Protein 5EZB (pdb70)

InterPro domains:
  IPR001902 SLC26A/SulP transporter [PTHR11814] (44-731)
  IPR001902 SLC26A/SulP transporter [TIGR00815] (67-724)
  IPR002645 STAS domain [PF01740] (534-724)
  IPR002645 STAS domain [PS50801] (531-728)
  IPR011547 SLC26A/SulP transporter domain [PF00916] (81-481)
  IPR018045 Sulphate anion transporter, conserved site [PS01130] (110-131)
  IPR036513 STAS domain superfamily [G3DSA:3.30.750.24] (511-733)
  IPR036513 STAS domain superfamily [SSF52091] (534-724)

B-factor: mean 55.18, std 16.12, range [28.72, 151.58]

Solvent-accessible surface area: 14555 Å² total; per-residue (Å²): 142,37,53,13,3,0,37,2,70,149,39,89,12,11,2,24,39,147,111,43,175,86,10,153,62,41,125,18,4,45,2,1,28,7,60,86,19,3,60,136,62,28,4,145,52,8,43,70,12,0,127,164,98,4,30,17,110,77,80,71,145,18,84,2,0,0,0,8,4,64,37,6,103,94,4,27,73,62,0,5,142,20,0,56,42,9,0,69,106,26,64,153,109,58,6,54,1,6,1,0,33,18,47,49,90,1,59,70,52,0,56,186,65,120,4,27,55,152,80,1,41,120,149,32,29,49,168,29,20,68,52,0,1,92,46,19,106,100,146,47,58,12,3,0,34,3,62,145,39,91,12,9,2,21,33,153,117,41,166,82,12,153,65,43,125,17,4,46,2,1,24,6,52,82,19,3,63,141,64,34,0,144,56,9,39,73,6,0,123,152,84,5,30,18,107,82,82,76,146,25,81,2,0,0,0,9,3,66,36,8,105,96,4,28,72,66,0,5,152,28,0,50,49,7,0,74,107,25,60,153,108,58,7,54,1,6,1,0,33,16,46,50,90,0,58,73,49,0,56,183,69,115,4,27,43,160,72,1,44,118,148,32,28,47,168,29,18,69,50,0,2,92,48,18,99,101

Structure (mmCIF, N/CA/C/O backbone):
data_5EZB
#
_entry.id   5EZB
#
_cell.length_a   81.551
_cell.length_b   56.919
_cell.length_c   101.140
_cell.angle_alpha   90.000
_cell.angle_beta   96.190
_cell.angle_gamma   90.000
#
_symmetry.space_group_name_H-M   'I 1 2 1'
#
loop_
_entity.id
_entity.type
_entity.pdbx_description
1 polymer 'Chicken prestin STAS domain,Chicken prestin STAS domain'
2 non-polymer 'ZINC ION'
3 non-polymer GLYCEROL
4 non-polymer 'SODIUM ION'
5 non-polymer 'OXALATE ION'
6 water water
#
loop_
_atom_site.group_PDB
_atom_site.id
_atom_site.type_symbol
_atom_site.label_atom_id
_atom_site.label_alt_id
_atom_site.label_comp_id
_atom_site.label_asym_id
_atom_site.label_entity_id
_atom_site.label_seq_id
_atom_site.pdbx_PDB_ins_code
_atom_site.Cartn_x
_atom_site.Cartn_y
_atom_site.Cartn_z
_atom_site.occupancy
_atom_site.B_iso_or_equiv
_atom_site.auth_seq_id
_atom_site.auth_comp_id
_atom_site.auth_asym_id
_atom_site.auth_atom_id
_atom_site.pdbx_PDB_model_num
ATOM 1 N N . GLN A 1 3 ? 18.748 -12.737 98.013 1.00 64.50 513 GLN A N 1
ATOM 2 C CA . GLN A 1 3 ? 19.299 -12.341 96.730 1.00 72.52 513 GLN A CA 1
ATOM 3 C C . GLN A 1 3 ? 18.432 -12.895 95.599 1.00 67.92 513 GLN A C 1
ATOM 4 O O . GLN A 1 3 ? 18.028 -12.146 94.713 1.00 68.95 513 GLN A O 1
ATOM 17 N N . TYR A 1 4 ? 18.107 -14.184 95.632 1.00 65.29 514 TYR A N 1
ATOM 18 C CA . TYR A 1 4 ? 17.267 -14.758 94.565 1.00 62.53 514 TYR A CA 1
ATOM 19 C C . TYR A 1 4 ? 16.053 -15.466 95.130 1.00 57.93 514 TYR A C 1
ATOM 20 O O . TYR A 1 4 ? 16.132 -16.218 96.091 1.00 64.94 514 TYR A O 1
ATOM 38 N N . ARG A 1 5 ? 14.924 -15.210 94.497 1.00 48.13 515 ARG A N 1
ATOM 39 C CA . ARG A 1 5 ? 13.651 -15.729 94.953 1.00 50.77 515 ARG A CA 1
ATOM 40 C C . ARG A 1 5 ? 12.708 -16.209 93.870 1.00 49.78 515 ARG A C 1
ATOM 41 O O . ARG A 1 5 ? 12.665 -15.664 92.799 1.00 44.93 515 ARG A O 1
ATOM 62 N N . ILE A 1 6 ? 11.867 -17.194 94.203 1.00 42.12 516 ILE A N 1
ATOM 63 C CA . ILE A 1 6 ? 10.749 -17.617 93.349 1.00 39.94 516 ILE A CA 1
ATOM 64 C C . ILE A 1 6 ? 9.475 -17.043 93.901 1.00 42.07 516 ILE A C 1
ATOM 65 O O . ILE A 1 6 ? 9.234 -17.101 95.103 1.00 44.62 516 ILE A O 1
ATOM 81 N N . LEU A 1 7 ? 8.657 -16.485 93.017 1.00 40.42 517 LEU A N 1
ATOM 82 C CA . LEU A 1 7 ? 7.457 -15.764 93.433 1.00 42.97 517 LEU A CA 1
ATOM 83 C C . LEU A 1 7 ? 6.185 -16.565 93.178 1.00 41.28 517 LEU A C 1
ATOM 84 O O . LEU A 1 7 ? 6.106 -17.331 92.232 1.00 39.07 517 LEU A O 1
ATOM 100 N N . GLY A 1 8 ? 5.174 -16.306 94.002 1.00 47.06 518 GLY A N 1
ATOM 101 C CA . GLY A 1 8 ? 3.870 -16.935 93.901 1.00 47.19 518 GLY A CA 1
ATOM 102 C C . GLY A 1 8 ? 2.802 -15.881 94.118 1.00 47.41 518 GLY A C 1
ATOM 103 O O . GLY A 1 8 ? 3.092 -14.834 94.712 1.00 45.53 518 GLY A O 1
ATOM 107 N N . GLN A 1 9 ? 1.585 -16.148 93.633 1.00 47.43 519 GLN A N 1
ATOM 108 C CA . GLN A 1 9 ? 0.485 -15.177 93.661 1.00 49.98 519 GLN A CA 1
ATOM 109 C C . GLN A 1 9 ? -0.329 -15.224 94.949 1.00 53.04 519 GLN A C 1
ATOM 110 O O . GLN A 1 9 ? -0.765 -16.305 95.381 1.00 47.82 519 GLN A O 1
ATOM 124 N N . ILE A 1 10 ? -0.534 -14.057 95.564 1.00 51.58 520 ILE A N 1
ATOM 125 C CA . ILE A 1 10 ? -1.513 -13.947 96.638 1.00 50.31 520 ILE A CA 1
ATOM 126 C C . ILE A 1 10 ? -2.899 -14.089 96.004 1.00 52.06 520 ILE A C 1
ATOM 127 O O . ILE A 1 10 ? -3.238 -13.338 95.072 1.00 48.85 520 ILE A O 1
ATOM 143 N N . PRO A 1 11 ? -3.702 -15.048 96.501 1.00 54.93 521 PRO A N 1
ATOM 144 C CA . PRO A 1 11 ? -5.001 -15.311 95.860 1.00 58.14 521 PRO A CA 1
ATOM 145 C C . PRO A 1 11 ? -5.847 -14.063 95.748 1.00 60.75 521 PRO A C 1
ATOM 146 O O . PRO A 1 11 ? -5.887 -13.244 96.664 1.00 58.75 521 PRO A O 1
ATOM 157 N N . ASP A 1 12 ? -6.465 -13.904 94.587 1.00 69.90 522 ASP A N 1
ATOM 158 C CA . ASP A 1 12 ? -7.393 -12.808 94.333 1.00 74.00 522 ASP A CA 1
ATOM 159 C C . ASP A 1 12 ? -6.641 -11.479 94.319 1.00 65.76 522 ASP A C 1
ATOM 160 O O . ASP A 1 12 ? -7.233 -10.436 94.582 1.00 63.91 522 ASP A O 1
ATOM 169 N N . THR A 1 13 ? -5.360 -11.508 93.947 1.00 63.75 523 THR A N 1
ATOM 170 C CA . THR A 1 13 ? -4.619 -10.256 93.767 1.00 67.39 523 THR A CA 1
ATOM 171 C C . THR A 1 13 ? -3.655 -10.318 92.600 1.00 65.02 523 THR A C 1
ATOM 172 O O . THR A 1 13 ? -3.478 -11.346 91.931 1.00 67.18 523 THR A O 1
ATOM 183 N N . ASP A 1 14 ? -3.026 -9.171 92.410 1.00 57.96 524 ASP A N 1
ATOM 184 C CA . ASP A 1 14 ? -2.032 -8.929 91.407 1.00 62.15 524 ASP A CA 1
ATOM 185 C C . ASP A 1 14 ? -0.669 -8.800 92.142 1.00 60.32 524 ASP A C 1
ATOM 186 O O . ASP A 1 14 ? 0.256 -8.162 91.639 1.00 59.55 524 ASP A O 1
ATOM 195 N N . ILE A 1 15 ? -0.577 -9.364 93.355 1.00 48.57 525 ILE A N 1
ATOM 196 C CA . ILE A 1 15 ? 0.621 -9.235 94.182 1.00 47.92 525 ILE A CA 1
ATOM 197 C C . ILE A 1 15 ? 1.376 -10.566 94.272 1.00 46.91 525 ILE A C 1
ATOM 198 O O . ILE A 1 15 ? 0.810 -11.613 94.551 1.00 41.17 525 ILE A O 1
ATOM 214 N N . TYR A 1 16 ? 2.676 -10.491 94.023 1.00 46.04 526 TYR A N 1
ATOM 215 C CA . TYR A 1 16 ? 3.525 -11.681 94.035 1.00 45.11 526 TYR A CA 1
ATOM 216 C C . TYR A 1 16 ? 4.565 -11.514 95.121 1.00 44.74 526 TYR A C 1
ATOM 217 O O . TYR A 1 16 ? 5.143 -10.434 95.260 1.00 44.64 526 TYR A O 1
ATOM 235 N N . CYS A 1 17 ? 4.708 -12.571 95.930 1.00 38.79 527 CYS A N 1
ATOM 236 C CA . CYS A 1 17 ? 5.585 -12.629 97.086 1.00 40.61 527 CYS A CA 1
ATOM 237 C C . CYS A 1 17 ? 6.411 -13.906 97.090 1.00 45.34 527 CYS A C 1
ATOM 238 O O . CYS A 1 17 ? 6.067 -14.896 96.421 1.00 40.20 527 CYS A O 1
ATOM 245 N N . ASP A 1 18 ? 7.472 -13.895 97.896 1.00 49.50 528 ASP A N 1
ATOM 246 C CA . ASP A 1 18 ? 8.374 -15.040 98.019 1.00 52.98 528 ASP A CA 1
ATOM 247 C C . ASP A 1 18 ? 7.635 -16.287 98.493 1.00 49.02 528 ASP A C 1
ATOM 248 O O . ASP A 1 18 ? 6.993 -16.257 99.534 1.00 46.91 528 ASP A O 1
ATOM 257 N N . VAL A 1 19 ? 7.779 -17.397 97.763 1.00 47.03 529 VAL A N 1
ATOM 258 C CA . VAL A 1 19 ? 7.043 -18.610 98.100 1.00 53.44 529 VAL A CA 1
ATOM 259 C C . VAL A 1 19 ? 7.538 -19.241 99.402 1.00 59.03 529 VAL A C 1
ATOM 260 O O . VAL A 1 19 ? 6.796 -19.966 100.073 1.00 56.99 529 VAL A O 1
ATOM 273 N N . GLU A 1 20 ? 8.798 -18.974 99.738 1.00 55.56 530 GLU A N 1
ATOM 274 C CA . GLU A 1 20 ? 9.412 -19.570 100.911 1.00 54.97 530 GLU A CA 1
ATOM 275 C C . GLU A 1 20 ? 9.283 -18.709 102.149 1.00 59.97 530 GLU A C 1
ATOM 276 O O . GLU A 1 20 ? 9.975 -18.929 103.142 1.00 58.18 530 GLU A O 1
ATOM 288 N N . GLU A 1 21 ? 8.506 -17.638 102.034 1.00 61.09 531 GLU A N 1
ATOM 289 C CA . GLU A 1 21 ? 8.273 -16.741 103.157 1.00 48.43 531 GLU A CA 1
ATOM 290 C C . GLU A 1 21 ? 6.780 -16.493 103.372 1.00 49.11 531 GLU A C 1
ATOM 291 O O . GLU A 1 21 ? 6.389 -15.868 104.345 1.00 57.43 531 GLU A O 1
ATOM 303 N N . TYR A 1 22 ? 5.957 -16.951 102.444 1.00 45.55 532 TYR A N 1
ATOM 304 C CA . TYR A 1 22 ? 4.512 -16.752 102.532 1.00 53.15 532 TYR A CA 1
ATOM 305 C C . TYR A 1 22 ? 3.813 -18.009 102.016 1.00 55.93 532 TYR A C 1
ATOM 306 O O . TYR A 1 22 ? 3.770 -18.247 100.812 1.00 51.86 532 TYR A O 1
ATOM 324 N N . GLU A 1 23 ? 3.231 -18.788 102.927 1.00 61.44 533 GLU A N 1
ATOM 325 C CA . GLU A 1 23 ? 2.623 -20.070 102.554 1.00 59.93 533 GLU A CA 1
ATOM 326 C C . GLU A 1 23 ? 1.381 -19.894 101.712 1.00 57.05 533 GLU A C 1
ATOM 327 O O . GLU A 1 23 ? 1.024 -20.768 100.932 1.00 55.11 533 GLU A O 1
ATOM 339 N N . GLU A 1 24 ? 0.764 -18.730 101.854 1.00 54.73 534 GLU A N 1
ATOM 340 C CA . GLU A 1 24 ? -0.532 -18.444 101.266 1.00 56.65 534 GLU A CA 1
ATOM 341 C C . GLU A 1 24 ? -0.464 -18.271 99.752 1.00 50.26 534 GLU A C 1
ATOM 342 O O . GLU A 1 24 ? -1.487 -18.359 99.073 1.00 55.33 534 GLU A O 1
ATOM 354 N N . VAL A 1 25 ? 0.719 -17.951 99.230 1.00 58.91 535 VAL A N 1
ATOM 355 C CA . VAL A 1 25 ? 0.857 -17.708 97.793 1.00 57.92 535 VAL A CA 1
ATOM 356 C C . VAL A 1 25 ? 0.948 -19.041 97.057 1.00 57.12 535 VAL A C 1
ATOM 357 O O . VAL A 1 25 ? 1.433 -20.044 97.589 1.00 53.39 535 VAL A O 1
ATOM 370 N N . LYS A 1 26 ? 0.445 -19.050 95.834 1.00 52.12 536 LYS A N 1
ATOM 371 C CA . LYS A 1 26 ? 0.521 -20.248 95.034 1.00 62.28 536 LYS A CA 1
ATOM 372 C C . LYS A 1 26 ? 1.082 -19.932 93.660 1.00 58.85 536 LYS A C 1
ATOM 373 O O . LYS A 1 26 ? 0.839 -18.878 93.061 1.00 55.04 536 LYS A O 1
ATOM 392 N N . GLU A 1 27 ? 1.953 -20.824 93.229 1.00 50.89 537 GLU A N 1
ATOM 393 C CA . GLU A 1 27 ? 2.543 -20.717 91.923 1.00 51.35 537 GLU A CA 1
ATOM 394 C C . GLU A 1 27 ? 1.565 -21.263 90.898 1.00 54.42 537 GLU A C 1
ATOM 395 O O . GLU A 1 27 ? 0.542 -21.859 91.244 1.00 56.89 537 GLU A O 1
ATOM 407 N N . TYR A 1 28 ? 1.918 -21.100 89.638 1.00 52.85 538 TYR A N 1
ATOM 408 C CA . TYR A 1 28 ? 1.118 -21.599 88.567 1.00 48.47 538 TYR A CA 1
ATOM 409 C C . TYR A 1 28 ? 1.813 -22.859 88.066 1.00 51.51 538 TYR A C 1
ATOM 410 O O . TYR A 1 28 ? 3.048 -22.870 87.941 1.00 46.41 538 TYR A O 1
ATOM 428 N N . PRO A 1 29 ? 1.033 -23.935 87.805 1.00 50.42 539 PRO A N 1
ATOM 429 C CA . PRO A 1 29 ? 1.684 -25.163 87.289 1.00 47.55 539 PRO A CA 1
ATOM 430 C C . PRO A 1 29 ? 2.414 -24.948 85.959 1.00 44.63 539 PRO A C 1
ATOM 431 O O . PRO A 1 29 ? 1.845 -24.371 85.008 1.00 43.60 539 PRO A O 1
ATOM 442 N N . GLY A 1 30 ? 3.667 -25.377 85.894 1.00 39.13 540 GLY A N 1
ATOM 443 C CA . GLY A 1 30 ? 4.428 -25.291 84.634 1.00 42.88 540 GLY A CA 1
ATOM 444 C C . GLY A 1 30 ? 5.080 -23.940 84.367 1.00 43.89 540 GLY A C 1
ATOM 445 O O . GLY A 1 30 ? 5.655 -23.681 83.293 1.00 38.13 540 GLY A O 1
ATOM 449 N N . ILE A 1 31 ? 4.984 -23.072 85.375 1.00 41.26 541 ILE A N 1
ATOM 450 C CA . ILE A 1 31 ? 5.491 -21.702 85.296 1.00 44.73 541 ILE A CA 1
ATOM 451 C C . ILE A 1 31 ? 6.280 -21.393 86.518 1.00 36.66 541 ILE A C 1
ATOM 452 O O . ILE A 1 31 ? 5.821 -21.611 87.634 1.00 39.74 541 ILE A O 1
ATOM 468 N N . LYS A 1 32 ? 7.503 -20.927 86.310 1.00 39.01 542 LYS A N 1
ATOM 469 C CA . LYS A 1 32 ? 8.347 -20.485 87.423 1.00 41.72 542 LYS A CA 1
ATOM 470 C C . LYS A 1 32 ? 8.613 -18.978 87.285 1.00 42.65 542 LYS A C 1
ATOM 471 O O . LYS A 1 32 ? 8.987 -18.501 86.199 1.00 37.35 542 LYS A O 1
ATOM 490 N N . ILE A 1 33 ? 8.406 -18.245 88.378 1.00 34.59 543 ILE A N 1
ATOM 491 C CA . ILE A 1 33 ? 8.617 -16.817 88.362 1.00 35.22 543 ILE A CA 1
ATOM 492 C C . ILE A 1 33 ? 9.824 -16.480 89.224 1.00 34.31 543 ILE A C 1
ATOM 493 O O . ILE A 1 33 ? 9.769 -16.623 90.439 1.00 36.34 543 ILE A O 1
ATOM 509 N N . PHE A 1 34 ? 10.892 -16.003 88.581 1.00 32.85 544 PHE A N 1
ATOM 51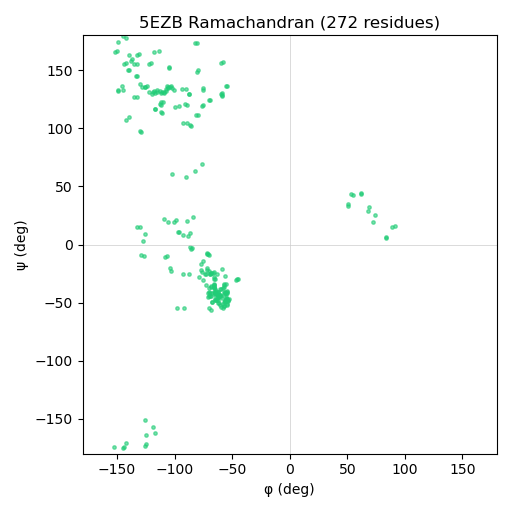0 C CA . PHE A 1 34 ? 12.200 -15.802 89.213 1.00 37.09 544 PHE A CA 1
ATOM 511 C C . PHE A 1 34 ? 12.518 -14.328 89.389 1.00 39.93 544 PHE A C 1
ATOM 512 O O . PHE A 1 34 ? 12.367 -13.529 88.453 1.00 34.02 544 PHE A O 1
ATOM 529 N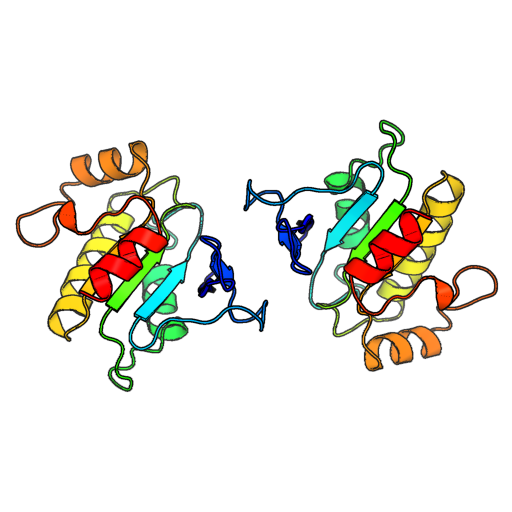 N . GLN A 1 35 ? 12.948 -13.947 90.585 1.00 40.44 545 GLN A N 1
ATOM 530 C CA . GLN A 1 35 ? 13.244 -12.520 90.808 1.00 46.27 545 GLN A CA 1
ATOM 531 C C . GLN A 1 35 ? 14.653 -12.309 91.333 1.00 44.00 545 GLN A C 1
ATOM 532 O O . GLN A 1 35 ? 15.073 -13.007 92.250 1.00 44.72 545 GLN A O 1
ATOM 546 N N . ALA A 1 36 ? 15.349 -11.319 90.768 1.00 48.55 546 ALA A N 1
ATOM 547 C CA . ALA A 1 36 ? 16.662 -10.903 91.277 1.00 55.71 546 ALA A CA 1
ATOM 548 C C . ALA A 1 36 ? 16.623 -9.436 91.734 1.00 53.84 546 ALA A C 1
ATOM 549 O O . ALA A 1 36 ? 15.606 -8.966 92.163 1.00 57.19 546 ALA A O 1
ATOM 556 N N . ASN A 1 37 ? 17.763 -8.778 91.776 1.00 65.91 547 ASN A N 1
ATOM 557 C CA . ASN A 1 37 ? 17.900 -7.422 92.301 1.00 67.75 547 ASN A CA 1
ATOM 558 C C . ASN A 1 37 ? 18.346 -6.318 91.348 1.00 59.56 547 ASN A C 1
ATOM 559 O O . ASN A 1 37 ? 18.322 -6.472 90.161 1.00 61.55 547 ASN A O 1
ATOM 570 N N . THR A 1 38 ? 18.813 -5.213 91.937 1.00 64.83 548 THR A N 1
ATOM 571 C CA . THR A 1 38 ? 18.942 -3.923 91.236 1.00 68.68 548 THR A CA 1
ATOM 572 C C . THR A 1 38 ? 19.583 -4.027 89.864 1.00 58.43 548 THR A C 1
ATOM 573 O O . THR A 1 38 ? 19.308 -3.202 88.996 1.00 53.65 548 THR A O 1
ATOM 584 N N . SER A 1 39 ? 20.471 -4.997 89.680 1.00 55.46 549 SER A N 1
ATOM 585 C CA . SER A 1 39 ? 21.234 -5.019 88.445 1.00 53.97 549 SER A CA 1
ATOM 586 C C . SER A 1 39 ? 21.510 -6.398 87.925 1.00 43.47 549 SER A C 1
ATOM 587 O O . SER A 1 39 ? 21.620 -7.364 88.651 1.00 48.14 549 SER A O 1
ATOM 595 N N . LEU A 1 40 ? 21.723 -6.421 86.630 1.00 38.53 550 LEU A N 1
ATOM 596 C CA . LEU A 1 40 ? 22.261 -7.555 85.955 1.00 40.54 550 LEU A CA 1
ATOM 597 C C . LEU A 1 40 ? 23.394 -7.029 85.118 1.00 40.78 550 LEU A C 1
ATOM 598 O O . LEU A 1 40 ? 23.196 -6.461 84.029 1.00 38.98 550 LEU A O 1
ATOM 614 N N . TYR A 1 41 ? 24.591 -7.170 85.677 1.00 40.18 551 TYR A N 1
ATOM 615 C CA . TYR A 1 41 ? 25.788 -6.654 85.030 1.00 44.09 551 TYR A CA 1
ATOM 616 C C . TYR A 1 41 ? 26.915 -7.640 85.332 1.00 44.72 551 TYR A C 1
ATOM 617 O O . TYR A 1 41 ? 26.645 -8.700 85.902 1.00 41.83 551 TYR A O 1
ATOM 635 N N . PHE A 1 42 ? 28.143 -7.297 84.907 1.00 44.28 552 PHE A N 1
ATOM 636 C CA . PHE A 1 42 ? 29.270 -8.241 84.822 1.00 50.47 552 PHE A CA 1
ATOM 637 C C . PHE A 1 42 ? 29.610 -8.942 86.119 1.00 45.22 552 PHE A C 1
ATOM 638 O O . PHE A 1 42 ? 30.144 -10.025 86.106 1.00 41.98 552 PHE A O 1
ATOM 655 N N . ALA A 1 43 ? 29.312 -8.300 87.226 1.00 44.57 553 ALA A N 1
ATOM 656 C CA . ALA A 1 43 ? 29.717 -8.797 88.538 1.00 48.57 553 ALA A CA 1
ATOM 657 C C . ALA A 1 43 ? 28.795 -9.925 89.009 1.00 49.11 553 ALA A C 1
ATOM 658 O O . ALA A 1 43 ? 29.247 -10.834 89.707 1.00 47.37 553 ALA A O 1
ATOM 665 N N . ASN A 1 44 ? 27.549 -9.917 88.562 1.00 44.58 554 ASN A N 1
ATOM 666 C CA . ASN A 1 44 ? 26.566 -10.840 89.094 1.00 43.05 554 ASN A CA 1
ATOM 667 C C . ASN A 1 44 ? 25.783 -11.601 88.046 1.00 42.57 554 ASN A C 1
ATOM 668 O O . ASN A 1 44 ? 24.744 -12.199 88.354 1.00 45.69 554 ASN A O 1
ATOM 679 N N . SER A 1 45 ? 26.267 -11.590 86.812 1.00 43.10 555 SER A N 1
ATOM 680 C CA . SER A 1 45 ? 25.545 -12.277 85.746 1.00 43.89 555 SER A CA 1
ATOM 681 C C . SER A 1 45 ? 25.765 -13.788 85.905 1.00 44.07 555 SER A C 1
ATOM 682 O O . SER A 1 45 ? 24.886 -14.597 85.546 1.00 40.06 555 SER A O 1
ATOM 690 N N . GLU A 1 46 ? 26.922 -14.180 86.441 1.00 41.73 556 GLU A N 1
ATOM 691 C CA . GLU A 1 46 ? 27.159 -15.606 86.723 1.00 48.82 556 GLU A CA 1
ATOM 692 C C . GLU A 1 46 ? 26.305 -16.162 87.856 1.00 44.50 556 GLU A C 1
ATOM 693 O O . GLU A 1 46 ? 25.813 -17.269 87.770 1.00 43.33 556 GLU A O 1
ATOM 705 N N . SER A 1 47 ? 26.155 -15.391 88.922 1.00 43.54 557 SER A N 1
ATOM 706 C CA . SER A 1 47 ? 25.274 -15.762 90.007 1.00 42.57 557 SER A CA 1
ATOM 707 C C . SER A 1 47 ? 23.838 -15.880 89.507 1.00 45.06 557 SER A C 1
ATOM 708 O O . SER A 1 47 ? 23.144 -16.845 89.789 1.00 45.01 557 SER A O 1
ATOM 716 N N . TYR A 1 48 ? 23.428 -14.918 88.701 1.00 40.54 558 TYR A N 1
ATOM 717 C CA . TYR A 1 48 ? 22.076 -14.896 88.175 1.00 41.89 558 TYR A CA 1
ATOM 718 C C . TYR A 1 48 ? 21.749 -16.191 87.409 1.00 42.45 558 TYR A C 1
ATOM 719 O O . TYR A 1 48 ? 20.741 -16.861 87.679 1.00 39.59 558 TYR A O 1
ATOM 737 N N . THR A 1 49 ? 22.589 -16.560 86.448 1.00 41.25 559 THR A N 1
ATOM 738 C CA . THR A 1 49 ? 22.260 -17.735 85.653 1.00 46.30 559 THR A CA 1
ATOM 739 C C . THR A 1 49 ? 22.252 -18.988 86.532 1.00 44.39 559 THR A C 1
ATOM 740 O O . THR A 1 49 ? 21.389 -19.849 86.408 1.00 40.24 559 THR A O 1
ATOM 751 N N . SER A 1 50 ? 23.241 -19.084 87.409 1.00 44.92 560 SER A N 1
ATOM 752 C CA . SER A 1 50 ? 23.331 -20.213 88.322 1.00 49.07 560 SER A CA 1
ATOM 753 C C . SER A 1 50 ? 22.084 -20.334 89.194 1.00 49.84 560 SER A C 1
ATOM 754 O O . SER A 1 50 ? 21.433 -21.398 89.255 1.00 48.25 560 SER A O 1
ATOM 762 N N . ALA A 1 51 ? 21.722 -19.214 89.827 1.00 45.10 561 ALA A N 1
ATOM 763 C CA . ALA A 1 51 ? 20.583 -19.179 90.727 1.00 40.40 561 ALA A CA 1
ATOM 764 C C . ALA A 1 51 ? 19.298 -19.424 89.958 1.00 41.87 561 ALA A C 1
ATOM 765 O O . ALA A 1 51 ? 18.398 -20.083 90.452 1.00 38.89 561 ALA A O 1
ATOM 772 N N . LEU A 1 52 ? 19.240 -18.945 88.722 1.00 40.12 562 LEU A N 1
ATOM 773 C CA . LEU A 1 52 ? 18.069 -19.180 87.882 1.00 46.70 562 LEU A CA 1
ATOM 774 C C . LEU A 1 52 ? 17.842 -20.677 87.603 1.00 48.44 562 LEU A C 1
ATOM 775 O O . LEU A 1 52 ? 16.703 -21.128 87.575 1.00 43.49 562 LEU A O 1
ATOM 791 N N . LYS A 1 53 ? 18.924 -21.418 87.348 1.00 47.16 563 LYS A N 1
ATOM 792 C CA . LYS A 1 53 ? 18.838 -22.840 87.051 1.00 49.79 563 LYS A CA 1
ATOM 793 C C . LYS A 1 53 ? 18.459 -23.623 88.295 1.00 49.88 563 LYS A C 1
ATOM 794 O O . LYS A 1 53 ? 17.562 -24.472 88.275 1.00 50.31 563 LYS A O 1
ATOM 813 N N . LYS A 1 54 ? 19.118 -23.276 89.395 1.00 48.04 564 LYS A N 1
ATOM 814 C CA . LYS A 1 54 ? 18.911 -23.981 90.649 1.00 50.10 564 LYS A CA 1
ATOM 815 C C . LYS A 1 54 ? 17.532 -23.702 91.257 1.00 52.70 564 LYS A C 1
ATOM 816 O O . LYS A 1 54 ? 16.812 -24.634 91.536 1.00 47.89 564 LYS A O 1
ATOM 835 N N . LYS A 1 55 ? 17.178 -22.428 91.464 1.00 48.40 565 LYS A N 1
ATOM 836 C CA . LYS A 1 55 ? 15.985 -22.052 92.245 1.00 47.72 565 LYS A CA 1
ATOM 837 C C . LYS A 1 55 ? 14.694 -22.495 91.557 1.00 51.31 565 LYS A C 1
ATOM 838 O O . LYS A 1 55 ? 13.656 -22.647 92.205 1.00 55.69 565 LYS A O 1
ATOM 857 N N . THR A 1 56 ? 14.757 -22.670 90.241 1.00 47.94 566 THR A N 1
ATOM 858 C CA . THR A 1 56 ? 13.586 -22.979 89.435 1.00 51.12 566 THR A CA 1
ATOM 859 C C . THR A 1 56 ? 13.405 -24.456 89.278 1.00 54.19 566 THR A C 1
ATOM 860 O O . THR A 1 56 ? 12.316 -24.926 88.959 1.00 53.13 566 THR A O 1
ATOM 871 N N . GLY A 1 57 ? 14.508 -25.170 89.393 1.00 63.02 567 GLY A N 1
ATOM 872 C CA . GLY A 1 57 ? 14.483 -26.612 89.348 1.00 66.20 567 GLY A CA 1
ATOM 873 C C . GLY A 1 57 ? 14.216 -27.141 87.959 1.00 73.81 567 GLY A C 1
ATOM 874 O O . GLY A 1 57 ? 13.878 -28.318 87.803 1.00 79.56 567 GLY A O 1
ATOM 878 N N . VAL A 1 58 ? 14.430 -26.320 86.932 1.00 72.74 568 VAL A N 1
ATOM 879 C CA . VAL A 1 58 ? 14.283 -26.858 85.606 1.00 83.85 568 VAL A CA 1
ATOM 880 C C . VAL A 1 58 ? 15.512 -27.709 85.277 1.00 91.32 568 VAL A C 1
ATOM 881 O O . VAL A 1 58 ? 16.350 -27.385 84.462 1.00 95.78 568 VAL A O 1
ATOM 894 N N . ASP A 1 59 ? 15.598 -28.828 85.978 1.00 91.94 569 ASP A N 1
ATOM 895 C CA . ASP A 1 59 ? 16.716 -29.739 85.850 1.00 100.14 569 ASP A CA 1
ATOM 896 C C . ASP A 1 59 ? 16.446 -30.663 84.666 1.00 99.40 569 ASP A C 1
ATOM 897 O O . ASP A 1 59 ? 17.011 -31.767 84.598 1.00 104.60 569 ASP A O 1
ATOM 906 N N . GLY A 1 60 ? 15.604 -30.190 83.735 1.00 92.18 570 GLY A N 1
ATOM 907 C CA . GLY A 1 60 ? 14.961 -31.027 82.727 1.00 85.94 570 GLY A CA 1
ATOM 908 C C . GLY A 1 60 ? 14.288 -32.224 83.382 1.00 86.89 570 GLY A C 1
ATOM 909 O O . GLY A 1 60 ? 14.162 -33.311 82.801 1.00 86.75 570 GLY A O 1
ATOM 913 N N . SER A 1 61 ? 13.792 -31.984 84.589 1.00 94.91 571 SER A N 1
ATOM 914 C CA . SER A 1 61 ? 13.273 -33.036 85.441 1.00 92.21 571 SER A CA 1
ATOM 915 C C . SER A 1 61 ? 11.880 -32.685 85.909 1.00 99.32 571 SER A C 1
ATOM 916 O O . SER A 1 61 ? 11.287 -33.438 86.699 1.00 105.37 571 SER A O 1
ATOM 924 N N . THR A 1 62 ? 11.349 -31.553 85.428 1.00 99.66 652 THR A N 1
ATOM 925 C CA . THR A 1 62 ? 10.000 -31.172 85.782 1.00 90.93 652 THR A CA 1
ATOM 926 C C . THR A 1 62 ? 9.330 -30.621 84.561 1.00 75.40 652 THR A C 1
ATOM 927 O O . THR A 1 62 ? 9.990 -30.276 83.618 1.00 75.29 652 THR A O 1
ATOM 938 N N . ASN A 1 63 ? 8.001 -30.539 84.589 1.00 70.38 653 ASN A N 1
ATOM 939 C CA . ASN A 1 63 ? 7.268 -30.006 83.453 1.00 64.83 653 ASN A CA 1
ATOM 940 C C . ASN A 1 63 ? 7.076 -28.481 83.559 1.00 49.59 653 ASN A C 1
ATOM 941 O O . ASN A 1 63 ? 5.966 -27.954 83.482 1.00 38.14 653 ASN A O 1
ATOM 952 N N . VAL A 1 64 ? 8.199 -27.786 83.656 1.00 47.87 654 VAL A N 1
ATOM 953 C CA . VAL A 1 64 ? 8.198 -26.343 83.589 1.00 43.49 654 VAL A CA 1
ATOM 954 C C . VAL A 1 64 ? 8.355 -26.011 82.130 1.00 39.24 654 VAL A C 1
ATOM 955 O O . VAL A 1 64 ? 9.339 -26.374 81.516 1.00 36.81 654 VAL A O 1
ATOM 968 N N . HIS A 1 65 ? 7.372 -25.312 81.575 1.00 37.52 655 HIS A N 1
ATOM 969 C CA . HIS A 1 65 ? 7.421 -24.910 80.172 1.00 42.13 655 HIS A CA 1
ATOM 970 C C . HIS A 1 65 ? 7.698 -23.384 80.010 1.00 42.79 655 HIS A C 1
ATOM 971 O O . HIS A 1 65 ? 7.982 -22.897 78.908 1.00 41.67 655 HIS A O 1
ATOM 985 N N . SER A 1 66 ? 7.639 -22.643 81.111 1.00 36.03 656 SER A N 1
ATOM 986 C CA . SER A 1 66 ? 7.770 -21.191 81.047 1.00 38.92 656 SER A CA 1
ATOM 987 C C . SER A 1 66 ? 8.495 -20.583 82.221 1.00 34.96 656 SER A C 1
ATOM 988 O O . SER A 1 66 ? 8.202 -20.908 83.369 1.00 40.18 656 SER A O 1
ATOM 996 N N . LEU A 1 67 ? 9.434 -19.688 81.939 1.00 38.95 657 LEU A N 1
ATOM 997 C CA . LEU A 1 67 ? 10.055 -18.865 82.984 1.00 37.11 657 LEU A CA 1
ATOM 998 C C . LEU A 1 67 ? 9.664 -17.399 82.826 1.00 35.50 657 LEU A C 1
ATOM 999 O O . LEU A 1 67 ? 9.815 -16.834 81.741 1.00 32.18 657 LEU A O 1
ATOM 1015 N N . ILE A 1 68 ? 9.219 -16.772 83.908 1.00 36.36 658 ILE A N 1
ATOM 1016 C CA . ILE A 1 68 ? 8.971 -15.335 83.911 1.00 36.45 658 ILE A CA 1
ATOM 1017 C C . ILE A 1 68 ? 10.011 -14.672 84.777 1.00 35.73 658 ILE A C 1
ATOM 1018 O O . ILE A 1 68 ? 10.178 -15.021 85.952 1.00 36.42 658 ILE A O 1
ATOM 1034 N N . LEU A 1 69 ? 10.736 -13.742 84.166 1.00 36.80 659 LEU A N 1
ATOM 1035 C CA . LEU A 1 69 ? 11.775 -12.969 84.858 1.00 38.69 659 LEU A CA 1
ATOM 1036 C C . LEU A 1 69 ? 11.200 -11.640 85.325 1.00 32.87 659 LEU A C 1
ATOM 1037 O O . LEU A 1 69 ? 10.710 -10.872 84.510 1.00 33.49 659 LEU A O 1
ATOM 1053 N N . ASP A 1 70 ? 11.215 -11.402 86.644 1.00 37.99 660 ASP A N 1
ATOM 1054 C CA . ASP A 1 70 ? 10.729 -10.155 87.200 1.00 36.46 660 ASP A CA 1
ATOM 1055 C C . ASP A 1 70 ? 11.811 -9.088 87.215 1.00 37.22 660 ASP A C 1
ATOM 1056 O O . ASP A 1 70 ? 12.677 -9.109 88.100 1.00 38.25 660 ASP A O 1
ATOM 1065 N N . PHE A 1 71 ? 11.723 -8.156 86.250 1.00 30.96 661 PHE A N 1
ATOM 1066 C CA . PHE A 1 71 ? 12.690 -7.067 86.070 1.00 39.11 661 PHE A CA 1
ATOM 1067 C C . PHE A 1 71 ? 12.212 -5.764 86.728 1.00 37.72 661 PHE A C 1
ATOM 1068 O O . PHE A 1 71 ? 12.799 -4.729 86.529 1.00 39.25 661 PHE A O 1
ATOM 1085 N N . ALA A 1 72 ? 11.157 -5.828 87.522 1.00 40.22 662 ALA A N 1
ATOM 1086 C CA . ALA A 1 72 ? 10.679 -4.650 88.231 1.00 43.15 662 ALA A CA 1
ATOM 1087 C C . ALA A 1 72 ? 11.788 -4.011 89.070 1.00 41.47 662 ALA A C 1
ATOM 1088 O O . ALA A 1 72 ? 11.923 -2.788 89.077 1.00 50.11 662 ALA A O 1
ATOM 1095 N N . PRO A 1 73 ? 12.625 -4.835 89.738 1.00 46.35 663 PRO A N 1
ATOM 1096 C CA . PRO A 1 73 ? 13.732 -4.315 90.542 1.00 36.88 663 PRO A CA 1
ATOM 1097 C C . PRO A 1 73 ? 14.946 -3.841 89.735 1.00 46.54 663 PRO A C 1
ATOM 1098 O O . PRO A 1 73 ? 15.783 -3.114 90.256 1.00 52.59 663 PRO A O 1
ATOM 1109 N N . VAL A 1 74 ? 15.045 -4.244 88.481 1.00 41.12 664 VAL A N 1
ATOM 1110 C CA . VAL A 1 74 ? 16.235 -3.979 87.708 1.00 41.81 664 VAL A CA 1
ATOM 1111 C C . VAL A 1 74 ? 16.283 -2.492 87.276 1.00 47.42 664 VAL A C 1
ATOM 1112 O O . VAL A 1 74 ? 15.378 -2.014 86.568 1.00 39.05 664 VAL A O 1
ATOM 1125 N N . ASN A 1 75 ? 17.350 -1.796 87.704 1.00 43.34 665 ASN A N 1
ATOM 1126 C CA . ASN A 1 75 ? 17.618 -0.389 87.370 1.00 51.50 665 ASN A CA 1
ATOM 1127 C C . ASN A 1 75 ? 18.703 -0.268 86.330 1.00 54.19 665 ASN A C 1
ATOM 1128 O O . ASN A 1 75 ? 18.844 0.771 85.704 1.00 49.69 665 ASN A O 1
ATOM 1139 N N . PHE A 1 76 ? 19.511 -1.317 86.196 1.00 50.25 666 PHE A N 1
ATOM 1140 C CA . PHE A 1 76 ? 20.747 -1.228 85.411 1.00 51.75 666 PHE A CA 1
ATOM 1141 C C . PHE A 1 76 ? 21.146 -2.554 84.742 1.00 48.42 666 PHE A C 1
ATOM 1142 O O . PHE A 1 76 ? 21.142 -3.594 85.365 1.00 42.09 666 PHE A O 1
ATOM 1159 N N . VAL A 1 77 ? 21.495 -2.478 83.466 1.00 47.32 667 VAL A N 1
ATOM 1160 C CA . VAL A 1 77 ? 22.027 -3.592 82.720 1.00 40.34 667 VAL A CA 1
ATOM 1161 C C . VAL A 1 77 ? 23.251 -3.102 81.936 1.00 45.44 667 VAL A C 1
ATOM 1162 O O . VAL A 1 77 ? 23.279 -1.952 81.505 1.00 47.57 667 VAL A O 1
ATOM 1175 N N . ASP A 1 78 ? 24.275 -3.947 81.777 1.00 42.07 668 ASP A N 1
ATOM 1176 C CA . ASP A 1 78 ? 25.447 -3.603 80.972 1.00 38.61 668 ASP A CA 1
ATOM 1177 C C . ASP A 1 78 ? 25.674 -4.688 79.928 1.00 42.63 668 ASP A C 1
ATOM 1178 O O . ASP A 1 78 ? 24.866 -5.597 79.787 1.00 42.37 668 ASP A O 1
ATOM 1187 N N . SER A 1 79 ? 26.784 -4.606 79.204 1.00 40.27 669 SER A N 1
ATOM 1188 C CA . SER A 1 79 ? 27.014 -5.429 78.020 1.00 41.29 669 SER A CA 1
ATOM 1189 C C . SER A 1 79 ? 27.015 -6.923 78.370 1.00 47.02 669 SER A C 1
ATOM 1190 O O . SER A 1 79 ? 26.413 -7.766 77.678 1.00 41.80 669 SER A O 1
ATOM 1198 N N . VAL A 1 80 ? 27.687 -7.241 79.468 1.00 44.38 670 VAL A N 1
ATOM 1199 C CA . VAL A 1 80 ? 27.788 -8.623 79.908 1.00 46.45 670 VAL A CA 1
ATOM 1200 C C . VAL A 1 80 ? 26.446 -9.122 80.383 1.00 41.34 670 VAL A C 1
ATOM 1201 O O . VAL A 1 80 ? 26.028 -10.221 80.016 1.00 40.56 670 VAL A O 1
ATOM 1214 N N . GLY A 1 81 ? 25.760 -8.290 81.170 1.00 39.29 671 GLY A N 1
ATOM 1215 C CA . GLY A 1 81 ? 24.424 -8.621 81.647 1.00 41.48 671 GLY A CA 1
ATOM 1216 C C . GLY A 1 81 ? 23.478 -8.948 80.501 1.00 40.04 671 GLY A C 1
ATOM 1217 O O . GLY A 1 81 ? 22.756 -9.945 80.549 1.00 37.24 671 GLY A O 1
ATOM 1221 N N . ALA A 1 82 ? 23.491 -8.103 79.479 1.00 39.51 672 ALA A N 1
ATOM 1222 C CA . ALA A 1 82 ? 22.677 -8.277 78.278 1.00 42.66 672 ALA A CA 1
ATOM 1223 C C . ALA A 1 82 ? 23.046 -9.569 77.527 1.00 40.54 672 ALA A C 1
ATOM 1224 O O . ALA A 1 82 ? 22.174 -10.299 77.076 1.00 34.21 672 ALA A O 1
ATOM 1231 N N . LYS A 1 83 ? 24.343 -9.812 77.381 1.00 39.56 673 LYS A N 1
ATOM 1232 C CA . LYS A 1 83 ? 24.842 -11.048 76.774 1.00 44.56 673 LYS A CA 1
ATOM 1233 C C . LYS A 1 83 ? 24.267 -12.273 77.489 1.00 41.30 673 LYS A C 1
ATOM 1234 O O . LYS A 1 83 ? 23.712 -13.193 76.893 1.00 42.01 673 LYS A O 1
ATOM 1253 N N . THR A 1 84 ? 24.420 -12.252 78.796 1.00 40.74 674 THR A N 1
ATOM 1254 C CA . THR A 1 84 ? 24.030 -13.346 79.631 1.00 41.91 674 THR A CA 1
ATOM 1255 C C . THR A 1 84 ? 22.550 -13.599 79.518 1.00 41.98 674 THR A C 1
ATOM 1256 O O . THR A 1 84 ? 22.127 -14.730 79.287 1.00 40.52 674 THR A O 1
ATOM 1267 N N . LEU A 1 85 ? 21.764 -12.549 79.668 1.00 37.25 675 LEU A N 1
ATOM 1268 C CA . LEU A 1 85 ? 20.298 -12.666 79.555 1.00 36.42 675 LEU A CA 1
ATOM 1269 C C . LEU A 1 85 ? 19.880 -13.269 78.194 1.00 41.39 675 LEU A C 1
ATOM 1270 O O . LEU A 1 85 ? 18.960 -14.101 78.103 1.00 35.15 675 LEU A O 1
ATOM 1286 N N . LYS A 1 86 ? 20.545 -12.817 77.130 1.00 39.09 676 LYS A N 1
ATOM 1287 C CA . LYS A 1 86 ? 20.222 -13.315 75.797 1.00 38.88 676 LYS A CA 1
ATOM 1288 C C . LYS A 1 86 ? 20.487 -14.813 75.703 1.00 44.02 676 LYS A C 1
ATOM 1289 O O . LYS A 1 86 ? 19.687 -15.563 75.143 1.00 43.06 676 LYS A O 1
ATOM 1308 N N . SER A 1 87 ? 21.622 -15.241 76.263 1.00 42.96 677 SER A N 1
ATOM 1309 C CA . SER A 1 87 ? 21.970 -16.680 76.263 1.00 45.82 677 SER A CA 1
ATOM 1310 C C . SER A 1 87 ? 20.981 -17.476 77.079 1.00 43.34 677 SER A C 1
ATOM 1311 O O . SER A 1 87 ? 20.566 -18.548 76.668 1.00 50.53 677 SER A O 1
ATOM 1319 N N . VAL A 1 88 ? 20.580 -16.932 78.220 1.00 41.78 678 VAL A N 1
ATOM 1320 C CA . VAL A 1 88 ? 19.589 -17.572 79.073 1.00 42.86 678 VAL A CA 1
ATOM 1321 C C . VAL A 1 88 ? 18.368 -17.884 78.251 1.00 46.20 678 VAL A C 1
ATOM 1322 O O . VAL A 1 88 ? 17.839 -19.002 78.294 1.00 43.34 678 VAL A O 1
ATOM 1335 N N . ILE A 1 89 ? 17.932 -16.898 77.476 1.00 46.04 679 ILE A N 1
ATOM 1336 C CA . ILE A 1 89 ? 16.695 -17.036 76.716 1.00 42.64 679 ILE A CA 1
ATOM 1337 C C . ILE A 1 89 ? 16.864 -18.091 75.619 1.00 42.85 679 ILE A C 1
ATOM 1338 O O . ILE A 1 89 ? 16.001 -18.961 75.431 1.00 39.51 679 ILE A O 1
ATOM 1354 N N . LYS A 1 90 ? 17.942 -17.985 74.852 1.00 40.87 680 LYS A N 1
ATOM 1355 C CA . LYS A 1 90 ? 18.084 -18.885 73.733 1.00 49.45 680 LYS A CA 1
ATOM 1356 C C . LYS A 1 90 ? 18.320 -20.335 74.201 1.00 48.42 680 LYS A C 1
ATOM 1357 O O . LYS A 1 90 ? 17.797 -21.283 73.609 1.00 46.13 680 LYS A O 1
ATOM 1376 N N . GLU A 1 91 ? 19.062 -20.498 75.285 1.00 42.22 681 GLU A N 1
ATOM 1377 C CA . GLU A 1 91 ? 19.358 -21.835 75.789 1.00 49.25 681 GLU A CA 1
ATOM 1378 C C . GLU A 1 91 ? 18.108 -22.445 76.396 1.00 46.16 681 GLU A C 1
ATOM 1379 O O . GLU A 1 91 ? 17.846 -23.614 76.181 1.00 49.51 681 GLU A O 1
ATOM 1391 N N . TYR A 1 92 ? 17.325 -21.687 77.154 1.00 40.17 682 TYR A N 1
ATOM 1392 C CA . TYR A 1 92 ? 16.097 -22.278 77.672 1.00 44.61 682 TYR A CA 1
ATOM 1393 C C . TYR A 1 92 ? 15.120 -22.616 76.528 1.00 43.62 682 TYR A C 1
ATOM 1394 O O . TYR A 1 92 ? 14.450 -23.664 76.541 1.00 39.36 682 TYR A O 1
ATOM 1412 N N . ASN A 1 93 ? 15.071 -21.759 75.524 1.00 41.36 683 ASN A N 1
ATOM 1413 C CA . ASN A 1 93 ? 14.255 -21.997 74.324 1.00 40.01 683 ASN A CA 1
ATOM 1414 C C . ASN A 1 93 ? 14.597 -23.348 73.658 1.00 46.01 683 ASN A C 1
ATOM 1415 O O . ASN A 1 93 ? 13.705 -24.115 73.261 1.00 41.96 683 ASN A O 1
ATOM 1426 N N . GLU A 1 94 ? 15.897 -23.620 73.527 1.00 46.62 684 GLU A N 1
ATOM 1427 C CA . GLU A 1 94 ? 16.382 -24.864 72.917 1.00 53.11 684 GLU A CA 1
ATOM 1428 C C . GLU A 1 94 ? 15.845 -26.116 73.622 1.00 47.58 684 GLU A C 1
ATOM 1429 O O . GLU A 1 94 ? 15.614 -27.115 72.976 1.00 47.75 684 GLU A O 1
ATOM 1441 N N . VAL A 1 95 ? 15.650 -26.053 74.937 1.00 46.13 685 VAL A N 1
ATOM 1442 C CA . VAL A 1 95 ? 15.130 -27.175 75.702 1.00 42.22 685 VAL A CA 1
ATOM 1443 C C . VAL A 1 95 ? 13.624 -27.057 76.029 1.00 39.94 685 VAL A C 1
ATOM 1444 O O . VAL A 1 95 ? 13.110 -27.724 76.928 1.00 49.12 685 VAL A O 1
ATOM 1457 N N . GLY A 1 96 ? 12.920 -26.218 75.288 1.0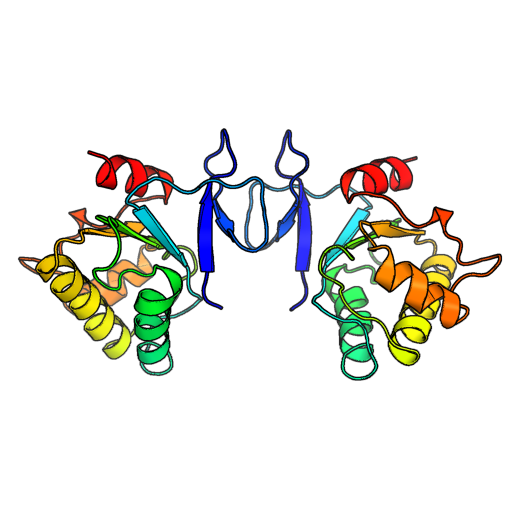0 40.98 686 GLY A N 1
ATOM 1458 C CA . GLY A 1 96 ? 11.460 -26.186 75.346 1.00 45.68 686 GLY A CA 1
ATOM 1459 C C . GLY A 1 96 ? 10.866 -25.224 76.351 1.00 47.77 686 GLY A C 1
ATOM 1460 O O . GLY A 1 96 ? 9.684 -25.317 76.670 1.00 46.94 686 GLY A O 1
ATOM 1464 N N . VAL A 1 97 ? 11.665 -24.283 76.841 1.00 44.30 687 VAL A N 1
ATOM 1465 C CA . VAL A 1 97 ? 11.181 -23.373 77.863 1.00 43.84 687 VAL A CA 1
ATOM 1466 C C . VAL A 1 97 ? 11.079 -21.955 77.327 1.00 46.56 687 VAL A C 1
ATOM 1467 O O . VAL A 1 97 ? 12.081 -21.370 76.876 1.00 38.29 687 VAL A O 1
ATOM 1480 N N . CYS A 1 98 ? 9.855 -21.411 77.378 1.00 41.97 688 CYS A N 1
ATOM 1481 C CA . CYS A 1 98 ? 9.613 -20.010 77.012 1.00 43.86 688 CYS A CA 1
ATOM 1482 C C . CYS A 1 98 ? 10.107 -19.076 78.143 1.00 36.05 688 CYS A C 1
ATOM 1483 O O . CYS A 1 98 ? 9.806 -19.269 79.324 1.00 36.75 688 CYS A O 1
ATOM 1490 N N . VAL A 1 99 ? 10.848 -18.048 77.764 1.00 38.93 689 VAL A N 1
ATOM 1491 C CA . VAL A 1 99 ? 11.350 -17.073 78.730 1.00 37.58 689 VAL A CA 1
ATOM 1492 C C . VAL A 1 99 ? 10.741 -15.729 78.386 1.00 33.34 689 VAL A C 1
ATOM 1493 O O . VAL A 1 99 ? 10.945 -15.190 77.303 1.00 35.84 689 VAL A O 1
ATOM 1506 N N . CYS A 1 100 ? 9.952 -15.207 79.297 1.00 39.09 690 CYS A N 1
ATOM 1507 C CA . CYS A 1 100 ? 9.347 -13.898 79.100 1.00 36.25 690 CYS A CA 1
ATOM 1508 C C . CYS A 1 100 ? 9.757 -12.993 80.236 1.00 37.51 690 CYS A C 1
ATOM 1509 O O . CYS A 1 100 ? 10.108 -13.500 81.312 1.00 35.01 690 CYS A O 1
ATOM 1516 N N . ILE A 1 101 ? 9.741 -11.674 79.983 1.00 32.77 691 ILE A N 1
ATOM 1517 C CA . ILE A 1 101 ? 10.149 -10.668 80.953 1.00 33.77 691 ILE A CA 1
ATOM 1518 C C . ILE A 1 101 ? 9.015 -9.699 81.371 1.00 34.07 691 ILE A C 1
ATOM 1519 O O . ILE A 1 101 ? 8.278 -9.129 80.563 1.00 31.65 691 ILE A O 1
ATOM 1535 N N . ALA A 1 102 ? 8.879 -9.546 82.675 1.00 37.14 692 ALA A N 1
ATOM 1536 C CA . ALA A 1 102 ? 7.894 -8.667 83.273 1.00 38.34 692 ALA A CA 1
ATOM 1537 C C . ALA A 1 102 ? 8.532 -7.383 83.829 1.00 37.69 692 ALA A C 1
ATOM 15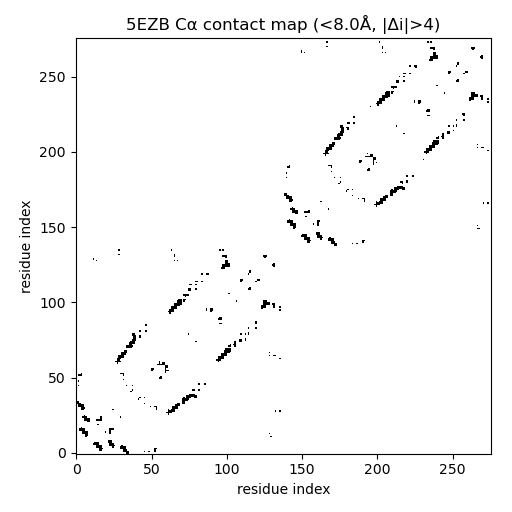38 O O . ALA A 1 102 ? 9.561 -7.395 84.506 1.00 33.60 692 ALA A O 1
ATOM 1545 N N . SER A 1 103 ? 7.882 -6.279 83.522 1.00 44.51 693 SER A N 1
ATOM 1546 C CA . SER A 1 103 ? 8.160 -5.009 84.157 1.00 39.36 693 SER A CA 1
ATOM 1547 C C . SER A 1 103 ? 9.573 -4.520 83.918 1.00 36.15 693 SER A C 1
ATOM 1548 O O . SER A 1 103 ? 10.205 -4.002 84.825 1.00 37.47 693 SER A O 1
ATOM 1556 N N . CYS A 1 104 ? 10.040 -4.649 82.686 1.00 35.98 694 CYS A N 1
ATOM 1557 C CA . CYS A 1 104 ? 11.298 -4.069 82.281 1.00 35.32 694 CYS A CA 1
ATOM 1558 C C . CYS A 1 104 ? 11.095 -2.565 82.000 1.00 40.75 694 CYS A C 1
ATOM 1559 O O . CYS A 1 104 ? 10.398 -2.209 81.064 1.00 37.79 694 CYS A O 1
ATOM 1567 N N . SER A 1 105 ? 11.671 -1.709 82.831 1.00 41.40 695 SER A N 1
ATOM 1568 C CA . SER A 1 105 ? 11.563 -0.249 82.679 1.00 39.95 695 SER A CA 1
ATOM 1569 C C . SER A 1 105 ? 12.105 0.264 81.360 1.00 38.26 695 SER A C 1
ATOM 1570 O O . SER A 1 105 ? 13.012 -0.321 80.751 1.00 36.68 695 SER A O 1
ATOM 1578 N N . GLY A 1 106 ? 11.608 1.431 80.973 1.00 53.98 696 GLY A N 1
ATOM 1579 C CA . GLY A 1 106 ? 12.029 2.084 79.750 1.00 37.77 696 GLY A CA 1
ATOM 1580 C C . GLY A 1 106 ? 13.532 2.305 79.638 1.00 35.81 696 GLY A C 1
ATOM 1581 O O . GLY A 1 106 ? 14.119 2.071 78.563 1.00 37.49 696 GLY A O 1
ATOM 1585 N N . PRO A 1 107 ? 14.162 2.820 80.710 1.00 36.51 697 PRO A N 1
ATOM 1586 C CA . PRO A 1 107 ? 15.627 3.014 80.653 1.00 40.55 697 PRO A CA 1
ATOM 1587 C C . PRO A 1 107 ? 16.379 1.676 80.407 1.00 43.21 697 PRO A C 1
ATOM 1588 O O . PRO A 1 107 ? 17.300 1.634 79.577 1.00 44.90 697 PRO A O 1
ATOM 1599 N N . VAL A 1 108 ? 15.989 0.602 81.098 1.00 44.33 698 VAL A N 1
ATOM 1600 C CA . VAL A 1 108 ? 16.628 -0.705 80.875 1.00 41.31 698 VAL A CA 1
ATOM 1601 C C . VAL A 1 108 ? 16.403 -1.187 79.460 1.00 39.14 698 VAL A C 1
ATOM 1602 O O . VAL A 1 108 ? 17.353 -1.620 78.790 1.00 36.19 698 VAL A O 1
ATOM 1615 N N . MET A 1 109 ? 15.160 -1.072 78.984 1.00 40.25 699 MET A N 1
ATOM 1616 C CA . MET A 1 109 ? 14.851 -1.401 77.582 1.00 39.65 699 MET A CA 1
ATOM 1617 C C . MET A 1 109 ? 15.731 -0.626 76.626 1.00 41.24 699 MET A C 1
ATOM 1618 O O . MET A 1 109 ? 16.233 -1.161 75.620 1.00 39.76 699 MET A O 1
ATOM 1632 N N . ASN A 1 110 ? 15.922 0.647 76.938 1.00 40.06 700 ASN A N 1
ATOM 1633 C CA . ASN A 1 110 ? 16.765 1.474 76.109 1.00 40.83 700 ASN A CA 1
ATOM 1634 C C . ASN A 1 110 ? 18.222 0.984 76.107 1.00 41.13 700 ASN A C 1
ATOM 1635 O O . ASN A 1 110 ? 18.820 0.824 75.036 1.00 41.37 700 ASN A O 1
ATOM 1646 N N . GLU A 1 111 ? 18.760 0.711 77.300 1.00 41.43 701 GLU A N 1
ATOM 1647 C CA . GLU A 1 111 ? 20.117 0.131 77.466 1.00 45.03 701 GLU A CA 1
ATOM 1648 C C . GLU A 1 111 ? 20.223 -1.196 76.707 1.00 39.22 701 GLU A C 1
ATOM 1649 O O . GLU A 1 111 ? 21.214 -1.480 76.018 1.00 39.50 701 GLU A O 1
ATOM 1661 N N . LEU A 1 112 ? 19.168 -2.002 76.775 1.00 42.30 702 LEU A N 1
ATOM 1662 C CA . LEU A 1 112 ? 19.208 -3.288 76.077 1.00 42.67 702 LEU A CA 1
ATOM 1663 C C . LEU A 1 112 ? 19.279 -3.098 74.570 1.00 44.93 702 LEU A C 1
ATOM 1664 O O . LEU A 1 112 ? 20.018 -3.807 73.864 1.00 39.35 702 LEU A O 1
ATOM 1680 N N . THR A 1 113 ? 18.504 -2.139 74.073 1.00 43.13 703 THR A N 1
ATOM 1681 C CA . THR A 1 113 ? 18.474 -1.902 72.642 1.00 45.55 703 THR A CA 1
ATOM 1682 C C . THR A 1 113 ? 19.801 -1.334 72.153 1.00 43.65 703 THR A C 1
ATOM 1683 O O . THR A 1 113 ? 20.239 -1.667 71.061 1.00 44.09 703 THR A O 1
ATOM 1694 N N . ARG A 1 114 ? 20.446 -0.495 72.956 1.00 44.31 704 ARG A N 1
ATOM 1695 C CA . ARG A 1 114 ? 21.749 0.046 72.565 1.00 46.24 704 ARG A CA 1
ATOM 1696 C C . ARG A 1 114 ? 22.760 -1.069 72.482 1.00 46.55 704 ARG A C 1
ATOM 1697 O O . ARG A 1 114 ? 23.696 -1.011 71.673 1.00 47.59 704 ARG A O 1
ATOM 1718 N N . LEU A 1 115 ? 22.554 -2.109 73.291 1.00 50.40 705 LEU A N 1
ATOM 1719 C CA . LEU A 1 115 ? 23.472 -3.261 73.288 1.00 50.26 705 LEU A CA 1
ATOM 1720 C C . LEU A 1 115 ? 23.104 -4.293 72.244 1.00 44.64 705 LEU A C 1
ATOM 1721 O O . LEU A 1 115 ? 23.655 -5.362 72.233 1.00 47.53 705 LEU A O 1
ATOM 1737 N N . ASN A 1 116 ? 22.176 -3.963 71.360 1.00 50.00 706 ASN A N 1
ATOM 1738 C CA . ASN A 1 116 ? 21.704 -4.886 70.309 1.00 54.54 706 ASN A CA 1
ATOM 1739 C C . ASN A 1 116 ? 21.200 -6.206 70.877 1.00 48.55 706 ASN A C 1
ATOM 1740 O O . ASN A 1 116 ? 21.463 -7.276 70.357 1.00 51.69 706 ASN A O 1
ATOM 1751 N N . PHE A 1 117 ? 20.455 -6.099 71.964 1.00 53.59 707 PHE A N 1
ATOM 1752 C CA . PHE A 1 117 ? 19.923 -7.253 72.635 1.00 49.60 707 PHE A CA 1
ATOM 1753 C C . PHE A 1 117 ? 18.841 -7.909 71.797 1.00 52.26 707 PHE A C 1
ATOM 1754 O O . PHE A 1 117 ? 18.808 -9.140 71.682 1.00 46.81 707 PHE A O 1
ATOM 1771 N N . PHE A 1 118 ? 18.039 -7.079 71.120 1.00 44.40 708 PHE A N 1
ATOM 1772 C CA . PHE A 1 118 ? 16.875 -7.572 70.393 1.00 48.27 708 PHE A CA 1
ATOM 1773 C C . PHE A 1 118 ? 17.233 -7.923 68.967 1.00 53.16 708 PHE A C 1
ATOM 1774 O O . PHE A 1 118 ? 17.949 -7.181 68.286 1.00 42.95 708 PHE A O 1
ATOM 1791 N N . ASP A 1 119 ? 16.767 -9.096 68.543 1.00 49.54 709 ASP A N 1
ATOM 1792 C CA . ASP A 1 119 ? 16.905 -9.525 67.155 1.00 52.35 709 ASP A CA 1
ATOM 1793 C C . ASP A 1 119 ? 15.634 -10.260 66.762 1.00 54.97 709 ASP A C 1
ATOM 1794 O O . ASP A 1 119 ? 14.657 -10.236 67.506 1.00 56.14 709 ASP A O 1
ATOM 1803 N N . ASN A 1 120 ? 15.622 -10.902 65.602 1.00 64.45 710 ASN A N 1
ATOM 1804 C CA . ASN A 1 120 ? 14.453 -11.712 65.207 1.00 72.13 710 ASN A CA 1
ATOM 1805 C C . ASN A 1 120 ? 14.087 -12.860 66.155 1.00 59.95 710 ASN A C 1
ATOM 1806 O O . ASN A 1 120 ? 12.961 -13.324 66.134 1.00 70.50 710 ASN A O 1
ATOM 1817 N N . THR A 1 121 ? 15.026 -13.312 66.978 1.00 55.94 711 THR A N 1
ATOM 1818 C CA . THR A 1 121 ? 14.776 -14.411 67.908 1.00 59.41 711 THR A CA 1
ATOM 1819 C C . THR A 1 121 ? 14.310 -13.876 69.271 1.00 58.07 711 THR A C 1
ATOM 1820 O O . THR A 1 121 ? 13.289 -14.304 69.823 1.00 57.81 711 THR A O 1
ATOM 1831 N N . VAL A 1 122 ? 15.114 -12.982 69.837 1.00 55.57 712 VAL A N 1
ATOM 1832 C CA . VAL A 1 122 ? 14.784 -12.280 71.074 1.00 47.64 712 VAL A CA 1
ATOM 1833 C C . VAL A 1 122 ? 14.086 -10.945 70.715 1.00 46.77 712 VAL A C 1
ATOM 1834 O O . VAL A 1 122 ? 14.720 -10.003 70.211 1.00 46.46 712 VAL A O 1
ATOM 1847 N N . THR A 1 123 ? 12.776 -10.901 70.899 1.00 41.43 713 THR A N 1
ATOM 1848 C CA . THR A 1 123 ? 11.983 -9.771 70.484 1.00 39.41 713 THR A CA 1
ATOM 1849 C C . THR A 1 123 ? 11.317 -9.096 71.657 1.00 42.61 713 THR A C 1
ATOM 1850 O O . THR A 1 123 ? 11.204 -9.664 72.733 1.00 43.08 713 THR A O 1
ATOM 1861 N N . ARG A 1 124 ? 10.808 -7.894 71.421 1.00 40.82 714 ARG A N 1
ATOM 1862 C CA . ARG A 1 124 ? 10.157 -7.136 72.469 1.00 41.79 714 ARG A CA 1
ATOM 1863 C C . ARG A 1 124 ? 8.814 -7.769 72.821 1.00 36.76 714 ARG A C 1
ATOM 1864 O O . ARG A 1 124 ? 8.199 -7.416 73.818 1.00 37.56 714 ARG A O 1
ATOM 1885 N N . GLU A 1 125 ? 8.389 -8.756 72.049 1.00 42.89 715 GLU A N 1
ATOM 1886 C CA . GLU A 1 125 ? 7.150 -9.467 72.376 1.00 45.23 715 GLU A CA 1
ATOM 1887 C C . GLU A 1 125 ? 7.309 -10.358 73.590 1.00 40.96 715 GLU A C 1
ATOM 1888 O O . GLU A 1 125 ? 6.315 -10.923 74.093 1.00 44.16 715 GLU A O 1
ATOM 1900 N N . LEU A 1 126 ? 8.553 -10.492 74.071 1.00 39.97 716 LEU A N 1
ATOM 1901 C CA . LEU A 1 126 ? 8.819 -11.253 75.293 1.00 41.32 716 LEU A CA 1
ATOM 1902 C C . LEU A 1 126 ? 8.634 -10.404 76.538 1.00 38.34 716 LEU A C 1
ATOM 1903 O O . LEU A 1 126 ? 8.763 -10.900 77.661 1.00 36.37 716 LEU A O 1
ATOM 1919 N N . LEU A 1 127 ? 8.326 -9.125 76.334 1.00 37.32 717 LEU A N 1
ATOM 1920 C CA . LEU A 1 127 ? 8.230 -8.183 77.440 1.00 38.27 717 LEU A CA 1
ATOM 1921 C C . LEU A 1 127 ? 6.774 -7.816 77.758 1.00 39.37 717 LEU A C 1
ATOM 1922 O O . LEU A 1 127 ? 5.986 -7.544 76.857 1.00 39.97 717 LEU A O 1
ATOM 1938 N N . PHE A 1 128 ? 6.445 -7.789 79.050 1.00 35.44 718 PHE A N 1
ATOM 1939 C CA . PHE A 1 128 ? 5.100 -7.525 79.507 1.00 42.69 718 PHE A CA 1
ATOM 1940 C C . PHE A 1 128 ? 5.124 -6.503 80.621 1.00 44.39 718 PHE A C 1
ATOM 1941 O O . PHE A 1 128 ? 6.113 -6.373 81.337 1.00 42.28 718 PHE A O 1
ATOM 1958 N N . HIS A 1 129 ? 4.013 -5.800 80.782 1.00 43.46 719 HIS A N 1
ATOM 1959 C CA . HIS A 1 129 ? 3.940 -4.723 81.756 1.00 47.11 719 HIS A CA 1
ATOM 1960 C C . HIS A 1 129 ? 3.981 -5.237 83.187 1.00 47.34 719 HIS A C 1
ATOM 1961 O O . HIS A 1 129 ? 4.397 -4.521 84.105 1.00 52.29 719 HIS A O 1
ATOM 1975 N N . SER A 1 130 ? 3.554 -6.479 83.388 1.00 40.32 720 SER A N 1
ATOM 1976 C CA . SER A 1 130 ? 3.456 -7.006 84.735 1.00 47.74 720 SER A CA 1
ATOM 1977 C C . SER A 1 130 ? 3.626 -8.513 84.801 1.00 41.63 720 SER A C 1
ATOM 1978 O O . SER A 1 130 ? 3.493 -9.216 83.804 1.00 39.54 720 SER A O 1
ATOM 1986 N N . ILE A 1 131 ? 3.848 -9.006 86.009 1.00 43.35 721 ILE A N 1
ATOM 1987 C CA . ILE A 1 131 ? 3.942 -10.439 86.203 1.00 47.57 721 ILE A CA 1
ATOM 1988 C C . ILE A 1 131 ? 2.633 -11.038 85.755 1.00 46.98 721 ILE A C 1
ATOM 1989 O O . ILE A 1 131 ? 2.614 -12.036 85.058 1.00 48.35 721 ILE A O 1
ATOM 2005 N N . HIS A 1 132 ? 1.546 -10.344 86.049 1.00 51.11 722 HIS A N 1
ATOM 2006 C CA . HIS A 1 132 ? 0.212 -10.816 85.684 1.00 55.00 722 HIS A CA 1
ATOM 2007 C C . HIS A 1 132 ? 0.045 -11.048 84.195 1.00 49.03 722 HIS A C 1
ATOM 2008 O O . HIS A 1 132 ? -0.333 -12.118 83.769 1.00 47.87 722 HIS A O 1
ATOM 2022 N N . ASP A 1 133 ? 0.331 -10.026 83.408 1.00 46.00 723 ASP A N 1
ATOM 2023 C CA . ASP A 1 133 ? 0.230 -10.144 81.972 1.00 45.87 723 ASP A CA 1
ATOM 2024 C C . ASP A 1 133 ? 1.108 -11.275 81.433 1.00 47.88 723 ASP A C 1
ATOM 2025 O O . ASP A 1 133 ? 0.708 -11.969 80.487 1.00 43.51 723 ASP A O 1
ATOM 2034 N N . ALA A 1 134 ? 2.288 -11.458 82.040 1.00 42.86 724 ALA A N 1
ATOM 2035 C CA . ALA A 1 134 ? 3.226 -12.479 81.594 1.00 43.11 724 ALA A CA 1
ATOM 2036 C C . ALA A 1 134 ? 2.654 -13.869 81.783 1.00 36.74 724 ALA A C 1
ATOM 2037 O O . ALA A 1 134 ? 2.707 -14.661 80.883 1.00 38.62 724 ALA A O 1
ATOM 2044 N N . VAL A 1 135 ? 2.098 -14.135 82.953 1.00 36.81 725 VAL A N 1
ATOM 2045 C CA . VAL A 1 135 ? 1.460 -15.395 83.247 1.00 44.59 725 VAL A CA 1
ATOM 2046 C C . VAL A 1 135 ? 0.369 -15.753 82.220 1.00 48.16 725 VAL A C 1
ATOM 2047 O O . VAL A 1 135 ? 0.328 -16.867 81.680 1.00 42.12 725 VAL A O 1
ATOM 2060 N N . LEU A 1 136 ? -0.525 -14.801 81.986 1.00 41.14 726 LEU A N 1
ATOM 2061 C CA . LEU A 1 136 ? -1.586 -14.965 81.018 1.00 47.51 726 LEU A CA 1
ATOM 2062 C C . LEU A 1 136 ? -0.992 -15.363 79.699 1.00 49.10 726 LEU A C 1
ATOM 2063 O O . LEU A 1 136 ? -1.438 -16.332 79.090 1.00 53.38 726 LEU A O 1
ATOM 2079 N N . ALA A 1 137 ? 0.034 -14.643 79.262 1.00 40.67 727 ALA A N 1
ATOM 2080 C CA . ALA A 1 137 ? 0.672 -14.971 77.979 1.00 42.86 727 ALA A CA 1
ATOM 2081 C C . ALA A 1 137 ? 1.287 -16.370 77.995 1.00 43.34 727 ALA A C 1
ATOM 2082 O O . ALA A 1 137 ? 1.034 -17.156 77.090 1.00 50.52 727 ALA A O 1
ATOM 2089 N N . CYS A 1 138 ? 2.077 -16.679 79.015 1.00 39.51 728 CYS A N 1
ATOM 2090 C CA . CYS A 1 138 ? 2.767 -17.985 79.096 1.00 46.89 728 CYS A CA 1
ATOM 2091 C C . CYS A 1 138 ? 1.738 -19.132 79.189 1.00 49.46 728 CYS A C 1
ATOM 2092 O O . CYS A 1 138 ? 2.040 -20.267 78.845 1.00 48.46 728 CYS A O 1
ATOM 2099 N N . GLN A 1 139 ? 0.539 -18.837 79.692 1.00 51.56 729 GLN A N 1
ATOM 2100 C CA . GLN A 1 139 ? -0.516 -19.846 79.775 1.00 54.91 729 GLN A CA 1
ATOM 2101 C C . GLN A 1 139 ? -1.180 -20.109 78.410 1.00 54.58 729 GLN A C 1
ATOM 2102 O O . GLN A 1 139 ? -1.762 -21.168 78.203 1.00 61.36 729 GLN A O 1
ATOM 2116 N N . GLY A 1 140 ? -1.070 -19.156 77.485 1.00 52.71 730 GLY A N 1
ATOM 2117 C CA . GLY A 1 140 ? -1.629 -19.304 76.154 1.00 61.32 730 GLY A CA 1
ATOM 2118 C C . GLY A 1 140 ? -3.107 -18.952 76.111 1.00 68.22 730 GLY A C 1
ATOM 2119 O O . GLY A 1 140 ? -3.579 -18.128 76.901 1.00 67.42 730 GLY A O 1
ATOM 2123 N N . GLN B 1 3 ? 18.341 -6.978 105.293 1.00 73.37 513 GLN B N 1
ATOM 2124 C CA . GLN B 1 3 ? 17.867 -7.911 106.309 1.00 62.63 513 GLN B CA 1
ATOM 2125 C C . GLN B 1 3 ? 16.938 -7.223 107.339 1.00 67.29 513 GLN B C 1
ATOM 2126 O O . GLN B 1 3 ? 16.385 -7.885 108.224 1.00 65.71 513 GLN B O 1
ATOM 2139 N N . TYR B 1 4 ? 16.758 -5.905 107.234 1.00 63.42 514 TYR B N 1
ATOM 2140 C CA . TYR B 1 4 ? 15.807 -5.212 108.120 1.00 61.80 514 TYR B CA 1
ATOM 2141 C C . TYR B 1 4 ? 14.722 -4.457 107.342 1.00 53.76 514 TYR B C 1
ATOM 2142 O O . TYR B 1 4 ? 15.014 -3.670 106.442 1.00 53.32 514 TYR B O 1
ATOM 2160 N N . ARG B 1 5 ? 13.465 -4.674 107.743 1.00 51.24 515 ARG B N 1
ATOM 2161 C CA . ARG B 1 5 ? 12.293 -4.135 107.020 1.00 51.95 515 ARG B CA 1
ATOM 2162 C C . ARG B 1 5 ? 11.202 -3.635 107.919 1.00 44.73 515 ARG B C 1
ATOM 2163 O O . ARG B 1 5 ? 10.983 -4.172 109.020 1.00 43.19 515 ARG B O 1
ATOM 2184 N N . ILE B 1 6 ? 10.500 -2.636 107.393 1.00 36.32 516 ILE B N 1
ATOM 2185 C CA . ILE B 1 6 ? 9.269 -2.145 107.951 1.00 38.69 516 ILE B CA 1
ATOM 2186 C C . ILE B 1 6 ? 8.148 -2.759 107.120 1.00 44.42 516 ILE B C 1
ATOM 2187 O O . ILE B 1 6 ? 8.222 -2.761 105.875 1.00 45.24 516 ILE B O 1
ATOM 2203 N N . LEU B 1 7 ? 7.131 -3.301 107.798 1.00 39.32 517 LEU B N 1
ATOM 2204 C CA . LEU B 1 7 ? 6.059 -4.023 107.120 1.00 41.19 517 LEU B CA 1
ATOM 2205 C C . LEU B 1 7 ? 4.789 -3.201 107.054 1.00 39.48 517 LEU B C 1
ATOM 2206 O O . LEU B 1 7 ? 4.552 -2.374 107.918 1.00 37.02 517 LEU B O 1
ATOM 2222 N N . GLY B 1 8 ? 3.986 -3.481 106.031 1.00 41.53 518 GLY B N 1
ATOM 2223 C CA . GLY B 1 8 ? 2.688 -2.898 105.842 1.00 40.42 518 GLY B CA 1
ATOM 2224 C C . GLY B 1 8 ? 1.719 -3.986 105.406 1.00 41.24 518 GLY B C 1
ATOM 2225 O O . GLY B 1 8 ? 2.128 -5.061 104.945 1.00 39.31 518 GLY B O 1
ATOM 2229 N N . GLN B 1 9 ? 0.435 -3.707 105.598 1.00 41.67 519 GLN B N 1
ATOM 2230 C CA . GLN B 1 9 ? -0.644 -4.649 105.329 1.00 43.37 519 GLN B CA 1
ATOM 2231 C C . GLN B 1 9 ? -1.125 -4.579 103.896 1.00 42.27 519 GLN B C 1
ATOM 2232 O O . GLN B 1 9 ? -1.433 -3.499 103.380 1.00 42.38 519 GLN B O 1
ATOM 2246 N N . ILE B 1 10 ? -1.203 -5.732 103.249 1.00 43.15 520 ILE B N 1
ATOM 2247 C CA . ILE B 1 10 ? -1.918 -5.801 101.988 1.00 48.12 520 ILE B CA 1
ATOM 2248 C C . ILE B 1 10 ? -3.388 -5.626 102.277 1.00 43.00 520 ILE B C 1
ATOM 2249 O O . ILE B 1 10 ? -3.931 -6.354 103.092 1.00 43.71 520 ILE B O 1
ATOM 2265 N N . PRO B 1 11 ? -4.035 -4.640 101.631 1.00 48.37 521 PRO B N 1
ATOM 2266 C CA . PRO B 1 11 ? -5.427 -4.364 102.005 1.00 49.02 521 PRO B CA 1
ATOM 2267 C C . PRO B 1 11 ? -6.299 -5.600 101.903 1.00 51.81 521 PRO B C 1
ATOM 2268 O O . PRO B 1 11 ? -6.139 -6.378 100.966 1.00 51.40 521 PRO B O 1
ATOM 2279 N N . ASP B 1 12 ? -7.143 -5.799 102.910 1.00 56.66 522 ASP B N 1
ATOM 2280 C CA . ASP B 1 12 ? -8.120 -6.892 102.955 1.00 61.54 522 ASP B CA 1
ATOM 2281 C C . ASP B 1 12 ? -7.447 -8.255 103.114 1.00 60.48 522 ASP B C 1
ATOM 2282 O O . ASP B 1 12 ? -7.930 -9.277 102.609 1.00 61.24 522 ASP B O 1
ATOM 2291 N N . THR B 1 13 ? -6.322 -8.252 103.821 1.00 57.31 523 THR B N 1
ATOM 2292 C CA . THR B 1 13 ? -5.669 -9.496 104.212 1.00 56.65 523 THR B CA 1
ATOM 2293 C C . THR B 1 13 ? -5.014 -9.408 105.559 1.00 56.42 523 THR B C 1
ATOM 2294 O O . THR B 1 13 ? -4.969 -8.363 106.215 1.00 54.35 523 THR B O 1
ATOM 2305 N N . ASP B 1 14 ? -4.439 -10.549 105.895 1.00 60.58 524 ASP B N 1
ATOM 2306 C CA . ASP B 1 14 ? -3.659 -10.769 107.082 1.00 59.90 524 ASP B CA 1
ATOM 2307 C C . ASP B 1 14 ? -2.165 -10.847 106.662 1.00 53.14 524 ASP B C 1
ATOM 2308 O O . ASP B 1 14 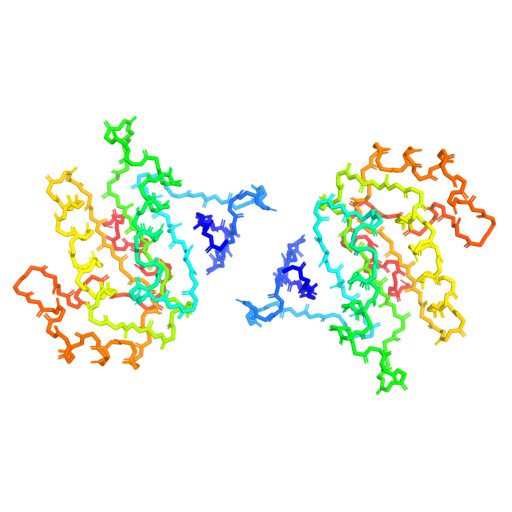? -1.338 -11.346 107.406 1.00 50.81 524 ASP B O 1
ATOM 2317 N N . ILE B 1 15 ? -1.824 -10.335 105.475 1.00 45.71 525 ILE B N 1
ATOM 2318 C CA . ILE B 1 15 ? -0.488 -10.514 104.932 1.00 40.80 525 ILE B CA 1
ATOM 2319 C C . ILE B 1 15 ? 0.278 -9.218 104.986 1.00 43.21 525 ILE B C 1
ATOM 2320 O O . ILE B 1 15 ? -0.236 -8.165 104.594 1.00 38.13 525 ILE B O 1
ATOM 2336 N N . TYR B 1 16 ? 1.507 -9.294 105.490 1.00 41.77 526 TYR B N 1
ATOM 2337 C CA . TYR B 1 16 ? 2.316 -8.086 105.644 1.00 41.54 526 TYR B CA 1
ATOM 2338 C C . TYR B 1 16 ? 3.568 -8.195 104.803 1.00 43.16 526 TYR B C 1
ATOM 2339 O O . TYR B 1 16 ? 4.219 -9.233 104.829 1.00 42.13 526 TYR B O 1
ATOM 2357 N N . CYS B 1 17 ? 3.854 -7.135 104.029 1.00 38.62 527 CYS B N 1
ATOM 2358 C CA . CYS B 1 17 ? 4.984 -7.095 103.107 1.00 40.35 527 CYS B CA 1
ATOM 2359 C C . CYS B 1 17 ? 5.756 -5.811 103.309 1.00 42.28 527 CYS B C 1
ATOM 2360 O O . CYS B 1 17 ? 5.251 -4.863 103.919 1.00 36.17 527 CYS B O 1
ATOM 2367 N N . ASP B 1 18 ? 6.975 -5.803 102.769 1.00 44.95 528 ASP B N 1
ATOM 2368 C CA . ASP B 1 18 ? 7.920 -4.695 102.846 1.00 48.01 528 ASP B CA 1
ATOM 2369 C C . ASP B 1 18 ? 7.349 -3.428 102.244 1.00 48.08 528 ASP B C 1
ATOM 2370 O O . ASP B 1 18 ? 6.870 -3.452 101.108 1.00 45.94 528 ASP B O 1
ATOM 2379 N N . VAL B 1 19 ? 7.407 -2.325 102.992 1.00 44.30 529 VAL B N 1
ATOM 2380 C CA . VAL B 1 19 ? 6.811 -1.089 102.505 1.00 51.64 529 VAL B CA 1
ATOM 2381 C C . VAL B 1 19 ? 7.608 -0.517 101.336 1.00 53.35 529 VAL B C 1
ATOM 2382 O O . VAL B 1 19 ? 7.062 0.201 100.503 1.00 54.58 529 VAL B O 1
ATOM 2395 N N . GLU B 1 20 ? 8.878 -0.885 101.244 1.00 52.61 530 GLU B N 1
ATOM 2396 C CA . GLU B 1 20 ? 9.768 -0.324 100.221 1.00 59.77 530 GLU B CA 1
ATOM 2397 C C . GLU B 1 20 ? 9.707 -1.075 98.908 1.00 60.26 530 GLU B C 1
ATOM 2398 O O . GLU B 1 20 ? 10.355 -0.687 97.943 1.00 65.50 530 GLU B O 1
ATOM 2410 N N . GLU B 1 21 ? 8.916 -2.142 98.863 1.00 55.64 531 GLU B N 1
ATOM 2411 C CA . GLU B 1 21 ? 8.870 -2.993 97.690 1.00 49.43 531 GLU B CA 1
ATOM 2412 C C . GLU B 1 21 ? 7.449 -3.182 97.172 1.00 50.12 531 GLU B C 1
ATOM 2413 O O . GLU B 1 21 ? 7.247 -3.679 96.082 1.00 53.33 531 GLU B O 1
ATOM 2425 N N . TYR B 1 22 ? 6.463 -2.738 97.933 1.00 51.89 532 TYR B N 1
ATOM 2426 C CA . TYR B 1 22 ? 5.071 -2.913 97.534 1.00 54.96 532 TYR B CA 1
ATOM 2427 C C . TYR B 1 22 ? 4.292 -1.641 97.867 1.00 59.40 532 TYR B C 1
ATOM 2428 O O . TYR B 1 22 ? 4.101 -1.315 99.034 1.00 57.83 532 TYR B O 1
ATOM 2446 N N . GLU B 1 23 ? 3.889 -0.899 96.838 1.00 67.64 533 GLU B N 1
ATOM 2447 C CA . GLU B 1 23 ? 3.167 0.361 97.042 1.00 72.37 533 GLU B CA 1
ATOM 2448 C C . GLU B 1 23 ? 1.789 0.092 97.618 1.00 63.19 533 GLU B C 1
ATOM 2449 O O . GLU B 1 23 ? 1.208 0.916 98.310 1.00 63.56 533 GLU B O 1
ATOM 2461 N N . GLU B 1 24 ? 1.301 -1.108 97.373 1.00 60.13 534 GLU B N 1
ATOM 2462 C CA . GLU B 1 24 ? -0.064 -1.445 97.693 1.00 56.79 534 GLU B CA 1
ATOM 2463 C C . GLU B 1 24 ? -0.267 -1.577 99.200 1.00 53.38 534 GLU B C 1
ATOM 2464 O O . GLU B 1 24 ? -1.408 -1.492 99.670 1.00 49.40 534 GLU B O 1
ATOM 2476 N N . VAL B 1 25 ? 0.814 -1.791 99.964 1.00 51.83 535 VAL B N 1
ATOM 2477 C CA . VAL B 1 25 ? 0.649 -2.038 101.399 1.00 49.65 535 VAL B CA 1
ATOM 2478 C C . VAL B 1 25 ? 0.436 -0.728 102.142 1.00 51.47 535 VAL B C 1
ATOM 2479 O O . VAL B 1 25 ? 0.889 0.334 101.704 1.00 49.79 535 VAL B O 1
ATOM 2492 N N . LYS B 1 26 ? -0.308 -0.800 103.237 1.00 46.03 536 LYS B N 1
ATOM 2493 C CA . LYS B 1 26 ? -0.528 0.388 104.052 1.00 58.16 536 LYS B CA 1
ATOM 2494 C C . LYS B 1 26 ? -0.192 0.123 105.533 1.00 53.78 536 LYS B C 1
ATOM 2495 O O . LYS B 1 26 ? -0.505 -0.923 106.117 1.00 51.96 536 LYS B O 1
ATOM 2514 N N . GLU B 1 27 ? 0.516 1.075 106.117 1.00 46.25 537 GLU B N 1
ATOM 2515 C CA . GLU B 1 27 ? 0.857 0.998 107.518 1.00 48.52 537 GLU B CA 1
ATOM 2516 C C . GLU B 1 27 ? -0.305 1.495 108.354 1.00 44.31 537 GLU B C 1
ATOM 2517 O O . GLU B 1 27 ? -1.282 1.991 107.828 1.00 53.85 537 GLU B O 1
ATOM 2529 N N . TYR B 1 28 ? -0.191 1.354 109.661 1.00 40.65 538 TYR B N 1
ATOM 2530 C CA . TYR B 1 28 ? -1.203 1.828 110.561 1.00 39.88 538 TYR B CA 1
ATOM 2531 C C . TYR B 1 28 ? -0.650 3.087 111.235 1.00 44.21 538 TYR B C 1
ATOM 2532 O O . TYR B 1 28 ? 0.514 3.087 111.656 1.00 40.49 538 TYR B O 1
ATOM 2550 N N . PRO B 1 29 ? -1.474 4.156 111.349 1.00 43.16 539 PRO B N 1
ATOM 2551 C CA . PRO B 1 29 ? -0.996 5.379 112.021 1.00 41.02 539 PRO B CA 1
ATOM 2552 C C . PRO B 1 29 ? -0.549 5.148 113.471 1.00 41.56 539 PRO B C 1
ATOM 2553 O O . PRO B 1 29 ? -1.292 4.552 114.239 1.00 42.82 539 PRO B O 1
ATOM 2564 N N . GLY B 1 30 ? 0.642 5.620 113.839 1.00 42.85 540 GLY B N 1
ATOM 2565 C CA . GLY B 1 30 ? 1.125 5.501 115.222 1.00 39.89 540 GLY B CA 1
ATOM 2566 C C . GLY B 1 30 ? 1.771 4.158 115.532 1.00 40.60 540 GLY B C 1
ATOM 2567 O O . GLY B 1 30 ? 2.192 3.904 116.676 1.00 38.50 540 GLY B O 1
ATOM 2571 N N . ILE B 1 31 ? 1.911 3.326 114.500 1.00 37.15 541 ILE B N 1
ATOM 2572 C CA . ILE B 1 31 ? 2.414 1.961 114.669 1.00 40.60 541 ILE B CA 1
ATOM 2573 C C . ILE B 1 31 ? 3.446 1.656 113.599 1.00 36.66 541 ILE B C 1
ATOM 2574 O O . ILE B 1 31 ? 3.202 1.846 112.400 1.00 33.88 541 ILE B O 1
ATOM 2590 N N . LYS B 1 32 ? 4.615 1.198 114.042 1.00 34.39 542 LYS B N 1
ATOM 2591 C CA . LYS B 1 32 ? 5.634 0.730 113.123 1.00 36.40 542 LYS B CA 1
ATOM 2592 C C . LYS B 1 32 ? 5.859 -0.781 113.358 1.00 39.72 542 LYS B C 1
ATOM 2593 O O . LYS B 1 32 ? 5.953 -1.255 114.494 1.00 34.66 542 LYS B O 1
ATOM 2612 N N . ILE B 1 33 ? 5.882 -1.528 112.265 1.00 33.91 543 ILE B N 1
ATOM 2613 C CA . ILE B 1 33 ? 6.055 -2.953 112.327 1.00 32.53 543 ILE B CA 1
ATOM 2614 C C . ILE B 1 33 ? 7.414 -3.294 111.740 1.00 35.27 543 ILE B C 1
ATOM 2615 O O . ILE B 1 33 ? 7.648 -3.084 110.556 1.00 35.19 543 ILE B O 1
ATOM 2631 N N . PHE B 1 34 ? 8.311 -3.803 112.576 1.00 34.65 544 PHE B N 1
ATOM 2632 C CA . PHE B 1 34 ? 9.712 -4.005 112.205 1.00 35.12 544 PHE B CA 1
ATOM 2633 C C . PHE B 1 34 ? 10.078 -5.477 112.089 1.00 35.19 544 PHE B C 1
ATOM 2634 O O . PHE B 1 34 ? 9.784 -6.260 112.992 1.00 31.18 544 PHE B O 1
ATOM 2651 N N . GLN B 1 35 ? 10.723 -5.862 110.997 1.00 38.95 545 GLN B N 1
ATOM 2652 C CA . GLN B 1 35 ? 11.068 -7.269 110.825 1.00 41.50 545 GLN B CA 1
ATOM 2653 C C . GLN B 1 35 ? 12.542 -7.422 110.616 1.00 42.13 545 GLN B C 1
ATOM 2654 O O . GLN B 1 35 ? 13.149 -6.646 109.863 1.00 48.52 545 GLN B O 1
ATOM 2668 N N . ALA B 1 36 ? 13.113 -8.420 111.285 1.00 45.62 546 ALA B N 1
ATOM 2669 C CA . ALA B 1 36 ? 14.521 -8.720 111.083 1.00 57.95 546 ALA B CA 1
ATOM 2670 C C . ALA B 1 36 ? 14.632 -10.179 110.707 1.00 59.67 546 ALA B C 1
ATOM 2671 O O . ALA B 1 36 ? 13.713 -10.717 110.166 1.00 56.56 546 ALA B O 1
ATOM 2678 N N . ASN B 1 37 ? 15.744 -10.834 111.022 1.00 75.20 547 ASN B N 1
ATOM 2679 C CA . ASN B 1 37 ? 15.961 -12.182 110.494 1.00 80.12 547 ASN B CA 1
ATOM 2680 C C . ASN B 1 37 ? 16.245 -13.306 111.507 1.00 70.37 547 ASN B C 1
ATOM 2681 O O . ASN B 1 37 ? 16.042 -13.131 112.714 1.00 66.88 547 ASN B O 1
ATOM 2692 N N . THR B 1 38 ? 16.767 -14.429 110.999 1.00 80.61 548 THR B N 1
ATOM 2693 C CA . THR B 1 38 ? 16.733 -15.735 111.678 1.00 71.96 548 THR B CA 1
ATOM 2694 C C . THR B 1 38 ? 17.096 -15.693 113.157 1.00 64.02 548 THR B C 1
ATOM 2695 O O . THR B 1 38 ? 16.633 -16.539 113.939 1.00 56.78 548 THR B O 1
ATOM 2706 N N . SER B 1 39 ? 17.943 -14.736 113.539 1.00 57.11 549 SER B N 1
ATOM 2707 C CA . SER B 1 39 ? 18.436 -14.754 114.900 1.00 56.61 549 SER B CA 1
ATOM 2708 C C . SER B 1 39 ? 18.584 -13.366 115.513 1.00 48.00 549 SER B C 1
ATOM 2709 O O . SER B 1 39 ? 18.773 -12.372 114.831 1.00 46.69 549 SER B O 1
ATOM 2717 N N . LEU B 1 40 ? 18.539 -13.357 116.837 1.00 40.23 550 LEU B N 1
ATOM 2718 C CA . LEU B 1 40 ? 18.913 -12.210 117.587 1.00 40.94 550 LEU B CA 1
ATOM 2719 C C . LEU B 1 40 ? 19.898 -12.730 118.629 1.00 42.67 550 LEU B C 1
ATOM 2720 O O . LEU B 1 40 ? 19.497 -13.295 119.644 1.00 38.20 550 LEU B O 1
ATOM 2735 N N . TYR B 1 41 ? 21.194 -12.594 118.330 1.00 39.52 551 TYR B N 1
ATOM 2736 C CA . TYR B 1 41 ? 22.251 -13.099 119.220 1.00 42.85 551 TYR B CA 1
ATOM 2737 C C . TYR B 1 41 ? 23.488 -12.132 119.196 1.00 46.40 551 TYR B C 1
ATOM 2738 O O . TYR B 1 41 ? 23.370 -11.020 118.629 1.00 37.05 551 TYR B O 1
ATOM 2756 N N . PHE B 1 42 ? 24.609 -12.505 119.859 1.00 45.39 552 PHE B N 1
ATOM 2757 C CA . PHE B 1 42 ? 25.693 -11.531 120.180 1.00 47.05 552 PHE B CA 1
ATOM 2758 C C . PHE B 1 42 ? 26.202 -10.826 118.930 1.00 42.96 552 PHE B C 1
ATOM 2759 O O . PHE B 1 42 ? 26.532 -9.648 118.953 1.00 47.17 552 PHE B O 1
ATOM 2776 N N . ALA B 1 43 ? 26.197 -11.557 117.830 1.00 43.55 553 ALA B N 1
ATOM 2777 C CA . ALA B 1 43 ? 26.714 -11.049 116.598 1.00 46.41 553 ALA B CA 1
ATOM 2778 C C . ALA B 1 43 ? 25.851 -9.999 115.892 1.00 54.17 553 ALA B C 1
ATOM 2779 O O . ALA B 1 43 ? 26.400 -9.174 115.176 1.00 53.30 553 ALA B O 1
ATOM 2786 N N . ASN B 1 44 ? 24.527 -9.961 116.100 1.00 43.10 554 ASN B N 1
ATOM 2787 C CA . ASN B 1 44 ? 23.706 -8.980 115.374 1.00 39.25 554 ASN B CA 1
ATOM 2788 C C . ASN B 1 44 ? 22.706 -8.195 116.193 1.00 40.64 554 ASN B C 1
ATOM 2789 O O . ASN B 1 44 ? 21.832 -7.536 115.642 1.00 4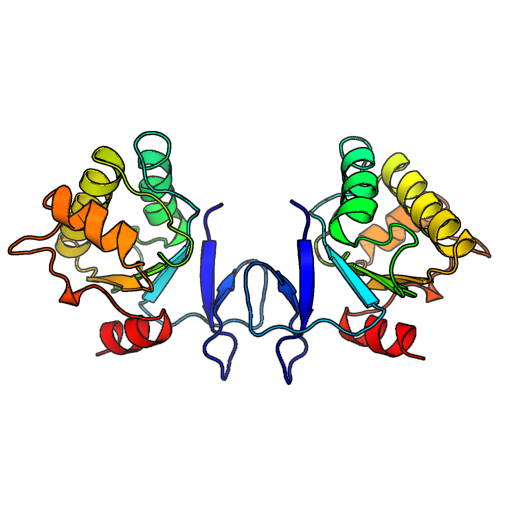5.53 554 ASN B O 1
ATOM 2800 N N . SER B 1 45 ? 22.856 -8.214 117.503 1.00 40.76 555 SER B N 1
ATOM 2801 C CA . SER B 1 45 ? 21.922 -7.516 118.359 1.00 44.85 555 SER B CA 1
ATOM 2802 C C . SER B 1 45 ? 22.114 -6.021 118.279 1.00 48.28 555 SER B C 1
ATOM 2803 O O . SER B 1 45 ? 21.139 -5.273 118.294 1.00 44.73 555 SER B O 1
ATOM 2811 N N . GLU B 1 46 ? 23.362 -5.598 118.117 1.00 47.59 556 GLU B N 1
ATOM 2812 C CA . GLU B 1 46 ? 23.701 -4.167 118.047 1.00 48.50 556 GLU B CA 1
ATOM 2813 C C . GLU B 1 46 ? 23.130 -3.563 116.783 1.00 44.21 556 GLU B C 1
ATOM 2814 O O . GLU B 1 46 ? 22.591 -2.464 116.785 1.00 46.41 556 GLU B O 1
ATOM 2826 N N . SER B 1 47 ? 23.258 -4.325 115.704 1.00 39.71 557 SER B N 1
ATOM 2827 C CA . SER B 1 47 ? 22.691 -3.987 114.432 1.00 47.14 557 SER B CA 1
ATOM 2828 C C . SER B 1 47 ? 21.181 -3.921 114.512 1.00 48.90 557 SER B C 1
ATOM 2829 O O . SER B 1 47 ? 20.585 -3.047 113.903 1.00 53.39 557 SER B O 1
ATOM 2837 N N . TYR B 1 48 ? 20.574 -4.871 115.232 1.00 46.24 558 TYR B N 1
ATOM 2838 C CA . TYR B 1 48 ? 19.113 -4.934 115.362 1.00 48.07 558 TYR B CA 1
ATOM 2839 C C . TYR B 1 48 ? 18.563 -3.657 115.997 1.00 43.34 558 TYR B C 1
ATOM 2840 O O . TYR B 1 48 ? 17.683 -3.016 115.439 1.00 39.48 558 TYR B O 1
ATOM 2858 N N . THR B 1 49 ? 19.087 -3.278 117.152 1.00 42.58 559 THR B N 1
ATOM 2859 C CA . THR B 1 49 ? 18.599 -2.079 117.819 1.00 49.37 559 THR B CA 1
ATOM 2860 C C . THR B 1 49 ? 18.850 -0.837 116.980 1.00 48.90 559 THR B C 1
ATOM 2861 O O . THR B 1 49 ? 17.981 0.030 116.843 1.00 45.74 559 THR B O 1
ATOM 2872 N N . SER B 1 50 ? 20.038 -0.764 116.403 1.00 48.07 560 SER B N 1
ATOM 2873 C CA . SER B 1 50 ? 20.394 0.387 115.581 1.00 59.90 560 SER B CA 1
ATOM 2874 C C . SER B 1 50 ? 19.390 0.548 114.444 1.00 53.42 560 SER B C 1
ATOM 2875 O O . SER B 1 50 ? 18.830 1.629 114.246 1.00 47.51 560 SER B O 1
ATOM 2883 N N . ALA B 1 51 ? 19.135 -0.554 113.742 1.00 48.15 561 ALA B N 1
ATOM 2884 C CA . ALA B 1 51 ? 18.204 -0.580 112.609 1.00 46.65 561 ALA B CA 1
ATOM 2885 C C . ALA B 1 51 ? 16.764 -0.317 113.035 1.00 45.02 561 ALA B C 1
ATOM 2886 O O . ALA B 1 51 ? 16.001 0.269 112.286 1.00 42.83 561 ALA B O 1
ATOM 2893 N N . LEU B 1 52 ? 16.402 -0.769 114.234 1.00 42.82 562 LEU B N 1
ATOM 2894 C CA . LEU B 1 52 ? 15.076 -0.544 114.782 1.00 44.97 562 LEU B CA 1
ATOM 2895 C C . LEU B 1 52 ? 14.879 0.943 115.009 1.00 48.97 562 LEU B C 1
ATOM 2896 O O . LEU B 1 52 ? 13.830 1.485 114.654 1.00 45.41 562 LEU B O 1
ATOM 2912 N N . LYS B 1 53 ? 15.884 1.628 115.564 1.00 46.06 563 LYS B N 1
ATOM 2913 C CA . LYS B 1 53 ? 15.685 3.053 115.835 1.00 53.57 563 LYS B CA 1
ATOM 2914 C C . LYS B 1 53 ? 15.626 3.836 114.521 1.00 49.61 563 LYS B C 1
ATOM 2915 O O . LYS B 1 53 ? 14.774 4.680 114.349 1.00 52.94 563 LYS B O 1
ATOM 2934 N N . LYS B 1 54 ? 16.485 3.497 113.575 1.00 51.89 564 LYS B N 1
ATOM 2935 C CA . LYS B 1 54 ? 16.536 4.195 112.302 1.00 48.45 564 LYS B CA 1
ATOM 2936 C C . LYS B 1 54 ? 15.319 3.986 111.407 1.00 50.62 564 LYS B C 1
ATOM 2937 O O . LYS B 1 54 ? 14.731 4.955 110.948 1.00 49.99 564 LYS B O 1
ATOM 2956 N N . LYS B 1 55 ? 14.979 2.729 111.087 1.00 49.86 565 LYS B N 1
ATOM 2957 C CA . LYS B 1 55 ? 13.912 2.448 110.091 1.00 48.30 565 LYS B CA 1
ATOM 2958 C C . LYS B 1 55 ? 12.529 2.885 110.562 1.00 50.06 565 LYS B C 1
ATOM 2959 O O . LYS B 1 55 ? 11.659 3.157 109.732 1.00 58.44 565 LYS B O 1
ATOM 2978 N N . THR B 1 56 ? 12.318 2.968 111.873 1.00 46.38 566 THR B N 1
ATOM 2979 C CA . THR B 1 56 ? 10.994 3.299 112.397 1.00 56.74 566 THR B CA 1
ATOM 2980 C C . THR B 1 56 ? 10.818 4.796 112.490 1.00 52.94 566 THR B C 1
ATOM 2981 O O . THR B 1 56 ? 9.702 5.310 112.505 1.00 67.23 566 THR B O 1
ATOM 2992 N N . GLY B 1 57 ? 11.958 5.469 112.613 1.00 65.28 567 GLY B N 1
ATOM 2993 C CA . GLY B 1 57 ? 11.994 6.909 112.648 1.00 57.27 567 GLY B CA 1
ATOM 2994 C C . GLY B 1 57 ? 11.478 7.374 113.980 1.00 66.06 567 GLY B C 1
ATOM 2995 O O . GLY B 1 57 ? 10.962 8.488 114.102 1.00 76.12 567 GLY B O 1
ATOM 2999 N N . VAL B 1 58 ? 11.600 6.508 114.981 1.00 67.09 568 VAL B N 1
ATOM 3000 C CA . VAL B 1 58 ? 11.157 6.830 116.333 1.00 79.84 568 VAL B CA 1
ATOM 3001 C C . VAL B 1 58 ? 12.257 7.655 117.044 1.00 77.74 568 VAL B C 1
ATOM 3002 O O . VAL B 1 58 ? 12.882 7.253 118.024 1.00 84.41 568 VAL B O 1
ATOM 3015 N N . ASP B 1 59 ? 12.485 8.828 116.461 1.00 88.06 569 ASP B N 1
ATOM 3016 C CA . ASP B 1 59 ? 13.477 9.805 116.898 1.00 95.12 569 ASP B CA 1
ATOM 3017 C C . ASP B 1 59 ? 12.899 10.777 117.923 1.00 101.24 569 ASP B C 1
ATOM 3018 O O . ASP B 1 59 ? 13.451 11.862 118.115 1.00 116.87 569 ASP B O 1
ATOM 3027 N N . GLY B 1 60 ? 11.802 10.398 118.582 1.00 92.11 570 GLY B N 1
ATOM 3028 C CA . GLY B 1 60 ? 10.997 11.359 119.325 1.00 87.04 570 GLY B CA 1
ATOM 3029 C C . GLY B 1 60 ? 10.651 12.574 118.466 1.00 87.77 570 GLY B C 1
ATOM 3030 O O . GLY B 1 60 ? 10.538 13.701 118.968 1.00 91.34 570 GLY B O 1
ATOM 3034 N N . SER B 1 61 ? 10.447 12.320 117.173 1.00 88.89 571 SER B N 1
ATOM 3035 C CA . SER B 1 61 ? 10.231 13.353 116.149 1.00 81.18 571 SER B CA 1
ATOM 3036 C C . SER B 1 61 ? 8.940 13.089 115.381 1.00 77.78 571 SER B C 1
ATOM 3037 O O . SER B 1 61 ? 8.668 13.750 114.371 1.00 70.45 571 SER B O 1
ATOM 3045 N N . THR B 1 62 ? 8.155 12.123 115.878 1.00 85.12 652 THR B N 1
ATOM 3046 C CA . THR B 1 62 ? 6.931 11.706 115.230 1.00 68.91 652 THR B CA 1
ATOM 3047 C C . THR B 1 62 ? 5.945 11.234 116.260 1.00 60.16 652 THR B C 1
ATOM 3048 O O . THR B 1 62 ? 6.286 11.017 117.396 1.00 63.57 652 THR B O 1
ATOM 3059 N N . ASN B 1 63 ? 4.724 10.927 115.834 1.00 54.30 653 ASN B N 1
ATOM 3060 C CA . ASN B 1 63 ? 3.757 10.343 116.760 1.00 59.84 653 ASN B CA 1
ATOM 3061 C C . ASN B 1 63 ? 3.574 8.816 116.590 1.00 48.69 653 ASN B C 1
ATOM 3062 O O . ASN B 1 63 ? 2.490 8.285 116.353 1.00 42.40 653 ASN B O 1
ATOM 3073 N N . VAL B 1 64 ? 4.677 8.121 116.797 1.00 44.66 654 VAL B N 1
ATOM 3074 C CA . VAL B 1 64 ? 4.668 6.686 116.874 1.00 42.93 654 VAL B CA 1
ATOM 3075 C C . VAL B 1 64 ? 4.479 6.328 118.327 1.00 36.74 654 VAL B C 1
ATOM 3076 O O . VAL B 1 64 ? 5.293 6.703 119.159 1.00 34.40 654 VAL B O 1
ATOM 3089 N N . HIS B 1 65 ? 3.403 5.597 118.623 1.00 37.14 655 HIS B N 1
ATOM 3090 C CA . HIS B 1 65 ? 3.107 5.148 119.994 1.00 40.39 655 HIS B CA 1
ATOM 3091 C C . HIS B 1 65 ? 3.314 3.643 120.209 1.00 41.13 655 HIS B C 1
ATOM 3092 O O . HIS B 1 65 ? 3.297 3.176 121.345 1.00 41.59 655 HIS B O 1
ATOM 3106 N N . SER B 1 66 ? 3.519 2.893 119.131 1.00 37.77 656 SER B N 1
ATOM 3107 C CA . SER B 1 66 ? 3.652 1.430 119.231 1.00 40.52 656 SER B CA 1
ATOM 3108 C C . SER B 1 66 ? 4.633 0.864 118.228 1.00 38.21 656 SER B C 1
ATOM 3109 O O . SER B 1 66 ? 4.621 1.282 117.071 1.00 37.96 656 SER B O 1
ATOM 3117 N N . LEU B 1 67 ? 5.478 -0.069 118.683 1.00 37.05 657 LEU B N 1
ATOM 3118 C CA . LEU B 1 67 ? 6.338 -0.889 117.810 1.00 34.73 657 LEU B CA 1
ATOM 3119 C C . LEU B 1 67 ? 5.870 -2.311 117.870 1.00 35.25 657 LEU B C 1
ATOM 3120 O O . LEU B 1 67 ? 5.650 -2.836 118.964 1.00 33.65 657 LEU B O 1
ATOM 3136 N N . ILE B 1 68 ? 5.720 -2.945 116.713 1.00 36.01 658 ILE B N 1
ATOM 3137 C CA . ILE B 1 68 ? 5.473 -4.388 116.658 1.00 32.70 658 ILE B CA 1
ATOM 3138 C C . ILE B 1 68 ? 6.670 -5.086 116.068 1.00 31.47 658 ILE B C 1
ATOM 3139 O O . ILE B 1 68 ? 7.128 -4.761 114.963 1.00 29.09 658 ILE B O 1
ATOM 3155 N N . LEU B 1 69 ? 7.207 -6.024 116.837 1.00 32.06 659 LEU B N 1
ATOM 3156 C CA . LEU B 1 69 ? 8.394 -6.765 116.410 1.00 34.18 659 LEU B CA 1
ATOM 3157 C C . LEU B 1 69 ? 7.931 -8.105 115.866 1.00 30.92 659 LEU B C 1
ATOM 3158 O O . LEU B 1 69 ? 7.296 -8.876 116.579 1.00 30.88 659 LEU B O 1
ATOM 3174 N N . ASP B 1 70 ? 8.220 -8.338 114.584 1.00 34.71 660 ASP B N 1
ATOM 3175 C CA . ASP B 1 70 ? 7.853 -9.572 113.915 1.00 36.18 660 ASP B CA 1
ATOM 3176 C C . ASP B 1 70 ? 8.906 -10.642 114.127 1.00 33.92 660 ASP B C 1
ATOM 3177 O O . ASP B 1 70 ? 9.943 -10.616 113.445 1.00 34.36 660 ASP B O 1
ATOM 3186 N N . PHE B 1 71 ? 8.608 -11.580 115.050 1.00 28.72 661 PHE B N 1
ATOM 3187 C CA . PHE B 1 71 ? 9.531 -12.661 115.417 1.00 38.87 661 PHE B CA 1
ATOM 3188 C C . PHE B 1 71 ? 9.260 -13.967 114.680 1.00 38.09 661 PHE B C 1
ATOM 3189 O O . PHE B 1 71 ? 9.828 -14.993 115.032 1.00 40.66 661 PHE B O 1
ATOM 3206 N N . ALA B 1 72 ? 8.402 -13.939 113.665 1.00 39.74 662 ALA B N 1
ATOM 3207 C CA . ALA B 1 72 ? 8.121 -15.145 112.874 1.00 42.17 662 ALA B CA 1
ATOM 3208 C C . ALA B 1 72 ? 9.421 -15.724 112.281 1.00 43.44 662 ALA B C 1
ATOM 3209 O O . ALA B 1 72 ? 9.636 -16.927 112.314 1.00 49.83 662 ALA B O 1
ATOM 3216 N N . PRO B 1 73 ? 10.326 -14.862 111.795 1.00 45.60 663 PRO B N 1
ATOM 3217 C CA . PRO B 1 73 ? 11.591 -15.369 111.255 1.00 46.93 663 PRO B CA 1
ATOM 3218 C C . PRO B 1 73 ? 12.602 -15.810 112.325 1.00 49.01 663 PRO B C 1
ATOM 3219 O O . PRO B 1 73 ? 13.613 -16.404 111.994 1.00 56.97 663 PRO B O 1
ATOM 3230 N N . VAL B 1 74 ? 12.390 -15.452 113.576 1.00 41.84 664 VAL B N 1
ATOM 3231 C CA . VAL B 1 74 ? 13.368 -15.751 114.597 1.00 44.31 664 VAL B CA 1
ATOM 3232 C C . VAL B 1 74 ? 13.353 -17.253 115.026 1.00 47.48 664 VAL B C 1
ATOM 3233 O O . VAL B 1 74 ? 12.344 -17.740 115.545 1.00 39.55 664 VAL B O 1
ATOM 3246 N N . ASN B 1 75 ? 14.484 -17.943 114.836 1.00 44.41 665 ASN B N 1
ATOM 3247 C CA . ASN B 1 75 ? 14.676 -19.351 115.230 1.00 49.80 665 ASN B CA 1
ATOM 3248 C C . ASN B 1 75 ? 15.489 -19.486 116.494 1.00 47.44 665 ASN B C 1
ATOM 3249 O O . ASN B 1 75 ? 15.431 -20.503 117.150 1.00 46.53 665 ASN B O 1
ATOM 3260 N N . PHE B 1 76 ? 16.276 -18.451 116.792 1.00 48.16 666 PHE B N 1
ATOM 3261 C CA . PHE B 1 76 ? 17.347 -18.545 117.786 1.00 49.71 666 PHE B CA 1
ATOM 3262 C C . PHE B 1 76 ? 17.583 -17.214 118.496 1.00 48.29 666 PHE B C 1
ATOM 3263 O O . PHE B 1 76 ? 17.708 -16.166 117.862 1.00 39.46 666 PHE B O 1
ATOM 3280 N N . VAL B 1 77 ? 17.651 -17.283 119.819 1.00 43.55 667 VAL B N 1
ATOM 3281 C CA . VAL B 1 77 ? 17.970 -16.161 120.649 1.00 42.66 667 VAL B CA 1
ATOM 3282 C C . VAL B 1 77 ? 19.031 -16.630 121.642 1.00 47.03 667 VAL B C 1
ATOM 3283 O O . VAL B 1 77 ? 19.013 -17.784 122.006 1.00 46.21 667 VAL B O 1
ATOM 3296 N N . ASP B 1 78 ? 19.986 -15.767 122.022 1.00 43.42 668 ASP B N 1
ATOM 3297 C CA . ASP B 1 78 ? 20.986 -16.106 123.058 1.00 42.59 668 ASP B CA 1
ATOM 3298 C C . ASP B 1 78 ? 20.936 -15.024 124.163 1.00 46.21 668 ASP B C 1
ATOM 3299 O O . ASP B 1 78 ? 20.044 -14.150 124.181 1.00 39.90 668 ASP B O 1
ATOM 3308 N N . SER B 1 79 ? 21.888 -15.093 125.085 1.00 41.89 669 SER B N 1
ATOM 3309 C CA . SER B 1 79 ? 21.903 -14.238 126.272 1.00 46.14 669 SER B CA 1
ATOM 3310 C C . SER B 1 79 ? 21.991 -12.722 125.949 1.00 45.93 669 SER B C 1
ATOM 3311 O O . SER B 1 79 ? 21.290 -11.901 126.552 1.00 44.24 669 SER B O 1
ATOM 3319 N N . VAL B 1 80 ? 22.864 -12.384 125.006 1.00 42.89 670 VAL B N 1
ATOM 3320 C CA . VAL B 1 80 ? 23.074 -11.010 124.567 1.00 46.47 670 VAL B CA 1
ATOM 3321 C C . VAL B 1 80 ? 21.861 -10.504 123.776 1.00 45.87 670 VAL B C 1
ATOM 3322 O O . VAL B 1 80 ? 21.384 -9.383 123.973 1.00 43.93 670 VAL B O 1
ATOM 3335 N N . GLY B 1 81 ? 21.355 -11.351 122.884 1.00 41.57 671 GLY B N 1
ATOM 3336 C CA . GLY B 1 81 ? 20.162 -11.029 122.139 1.00 43.23 671 GLY B CA 1
ATOM 3337 C C . GLY B 1 81 ? 19.030 -10.710 123.097 1.00 44.94 671 GLY B C 1
ATOM 3338 O O . GLY B 1 81 ? 18.400 -9.664 122.970 1.00 36.95 671 GLY B O 1
ATOM 3342 N N . ALA B 1 82 ? 18.833 -11.572 124.096 1.00 44.53 672 ALA B N 1
ATOM 3343 C CA . ALA B 1 82 ? 17.767 -11.389 125.085 1.00 43.94 672 ALA B CA 1
ATOM 3344 C C . ALA B 1 82 ? 17.892 -10.123 125.914 1.00 44.45 672 ALA B C 1
ATOM 3345 O O . ALA B 1 82 ? 16.912 -9.410 126.132 1.00 42.26 672 ALA B O 1
ATOM 3352 N N . LYS B 1 83 ? 19.092 -9.879 126.403 1.00 43.92 673 LYS B N 1
ATOM 3353 C CA . LYS B 1 83 ? 19.404 -8.694 127.197 1.00 53.21 673 LYS B CA 1
ATOM 3354 C C . LYS B 1 83 ? 19.039 -7.446 126.408 1.00 49.68 673 LYS B C 1
ATOM 3355 O O . LYS B 1 83 ? 18.382 -6.521 126.898 1.00 46.44 673 LYS B O 1
ATOM 3374 N N . THR B 1 84 ? 19.497 -7.439 125.171 1.00 47.05 674 THR B N 1
ATOM 3375 C CA . THR B 1 84 ? 19.294 -6.316 124.296 1.00 49.83 674 THR B CA 1
ATOM 3376 C C . THR B 1 84 ? 17.810 -6.055 124.080 1.00 51.07 674 THR B C 1
ATOM 3377 O O . THR B 1 84 ? 17.317 -4.946 124.303 1.00 49.68 674 THR B O 1
ATOM 3388 N N . LEU B 1 85 ? 17.095 -7.095 123.690 1.00 44.69 675 LEU B N 1
ATOM 3389 C CA . LEU B 1 85 ? 15.661 -6.982 123.462 1.00 43.00 675 LEU B CA 1
ATOM 3390 C C . LEU B 1 85 ? 14.936 -6.422 124.702 1.00 44.96 675 LEU B C 1
ATOM 3391 O O . LEU B 1 85 ? 14.003 -5.627 124.606 1.00 44.59 675 LEU B O 1
ATOM 3407 N N . LYS B 1 86 ? 15.351 -6.865 125.873 1.00 43.81 676 LYS B N 1
ATOM 3408 C CA . LYS B 1 86 ? 14.665 -6.460 127.076 1.00 46.40 676 LYS B CA 1
ATOM 3409 C C . LYS B 1 86 ? 14.883 -4.936 127.247 1.00 48.49 676 LYS B C 1
ATOM 3410 O O . LYS B 1 86 ? 13.951 -4.191 127.601 1.00 41.59 676 LYS B O 1
ATOM 3429 N N . SER B 1 87 ? 16.113 -4.487 126.973 1.00 49.69 677 SER B N 1
ATOM 3430 C CA . SER B 1 87 ? 16.459 -3.056 127.060 1.00 51.08 677 SER B CA 1
ATOM 3431 C C . SER B 1 87 ? 15.700 -2.219 126.052 1.00 54.59 677 SER B C 1
ATOM 3432 O O . SER B 1 87 ? 15.261 -1.108 126.348 1.00 57.59 677 SER B O 1
ATOM 3440 N N . VAL B 1 88 ? 15.556 -2.752 124.848 1.00 55.51 678 VAL B N 1
ATOM 3441 C CA . VAL B 1 88 ? 14.779 -2.083 123.835 1.00 51.63 678 VAL B CA 1
ATOM 3442 C C . VAL B 1 88 ? 13.421 -1.790 124.395 1.00 50.10 678 VAL B C 1
ATOM 3443 O O . VAL B 1 88 ? 12.934 -0.672 124.299 1.00 48.06 678 VAL B O 1
ATOM 3456 N N . ILE B 1 89 ? 12.817 -2.791 125.019 1.00 47.81 679 ILE B N 1
ATOM 3457 C CA . ILE B 1 89 ? 11.430 -2.651 125.443 1.00 51.43 679 ILE B CA 1
ATOM 3458 C C . ILE B 1 89 ? 11.289 -1.597 126.567 1.00 49.09 679 ILE B C 1
ATOM 3459 O O . ILE B 1 89 ? 10.424 -0.694 126.490 1.00 42.27 679 ILE B O 1
ATOM 3475 N N . LYS B 1 90 ? 12.116 -1.712 127.606 1.00 43.79 680 LYS B N 1
ATOM 3476 C CA . LYS B 1 90 ? 12.018 -0.774 128.732 1.00 51.07 680 LYS B CA 1
ATOM 3477 C C . LYS B 1 90 ? 12.399 0.648 128.297 1.00 49.84 680 LYS B C 1
ATOM 3478 O O . LYS B 1 90 ? 11.758 1.614 128.691 1.00 50.57 680 LYS B O 1
ATOM 3497 N N . GLU B 1 91 ? 13.377 0.775 127.421 1.00 45.69 681 GLU B N 1
ATOM 3498 C CA . GLU B 1 91 ? 13.762 2.095 126.979 1.00 48.77 681 GLU B CA 1
ATOM 3499 C C . GLU B 1 91 ? 12.659 2.719 126.124 1.00 51.59 681 GLU B C 1
ATOM 3500 O O . GLU B 1 91 ? 12.310 3.889 126.309 1.00 51.50 681 GLU B O 1
ATOM 3512 N N . TYR B 1 92 ? 12.080 1.955 125.202 1.00 44.56 682 TYR B N 1
ATOM 3513 C CA . TYR B 1 92 ? 11.025 2.523 124.393 1.00 44.94 682 TYR B CA 1
ATOM 3514 C C . TYR B 1 92 ? 9.836 2.858 125.266 1.00 45.93 682 TYR B C 1
ATOM 3515 O O . TYR B 1 92 ? 9.223 3.914 125.099 1.00 42.47 682 TYR B O 1
ATOM 3533 N N . ASN B 1 93 ? 9.558 1.998 126.240 1.00 43.90 683 ASN B N 1
ATOM 3534 C CA . ASN B 1 93 ? 8.474 2.243 127.198 1.00 43.41 683 ASN B CA 1
ATOM 3535 C C . ASN B 1 93 ? 8.623 3.621 127.898 1.00 49.67 683 ASN B C 1
ATOM 3536 O O . ASN B 1 93 ? 7.666 4.411 127.974 1.00 45.13 683 ASN B O 1
ATOM 3547 N N . GLU B 1 94 ? 9.840 3.900 128.359 1.00 46.39 684 GLU B N 1
ATOM 3548 C CA . GLU B 1 94 ? 10.165 5.135 129.078 1.00 62.73 684 GLU B CA 1
ATOM 3549 C C . GLU B 1 94 ? 9.829 6.379 128.264 1.00 52.56 684 GLU B C 1
ATOM 3550 O O . GLU B 1 94 ? 9.429 7.386 128.822 1.00 50.42 684 GLU B O 1
ATOM 3562 N N . VAL B 1 95 ? 10.000 6.305 126.950 1.00 47.35 685 VAL B N 1
ATOM 3563 C CA . VAL B 1 95 ? 9.718 7.437 126.090 1.00 44.74 685 VAL B CA 1
ATOM 3564 C C . VAL B 1 95 ? 8.330 7.327 125.424 1.00 42.11 685 VAL B C 1
ATOM 3565 O O . VAL B 1 95 ? 8.087 7.941 124.385 1.00 51.96 685 VAL B O 1
ATOM 3578 N N . GLY B 1 96 ? 7.442 6.523 126.007 1.00 44.63 686 GLY B N 1
ATOM 3579 C CA . GLY B 1 96 ? 6.029 6.497 125.632 1.00 41.07 686 GLY B CA 1
ATOM 3580 C C . GLY B 1 96 ? 5.633 5.548 124.523 1.00 43.85 686 GLY B C 1
ATOM 3581 O O . GLY B 1 96 ? 4.541 5.660 123.992 1.00 47.85 686 GLY B O 1
ATOM 3585 N N . VAL B 1 97 ? 6.508 4.605 124.189 1.00 42.33 687 VAL B N 1
ATOM 3586 C CA . VAL B 1 97 ? 6.256 3.655 123.117 1.00 43.42 687 VAL B CA 1
ATOM 3587 C C . VAL B 1 97 ? 6.065 2.249 123.623 1.00 42.05 687 VAL B C 1
ATOM 3588 O O . VAL B 1 97 ? 6.940 1.671 124.282 1.00 41.36 687 VAL B O 1
ATOM 3601 N N . CYS B 1 98 ? 4.887 1.708 123.323 1.00 43.10 688 CYS B N 1
ATOM 3602 C CA . CYS B 1 98 ? 4.593 0.319 123.624 1.00 43.55 688 CYS B CA 1
ATOM 3603 C C . CYS B 1 98 ? 5.311 -0.592 122.618 1.00 37.06 688 CYS B C 1
ATOM 3604 O O . CYS B 1 98 ? 5.265 -0.342 121.413 1.00 38.27 688 CYS B O 1
ATOM 3611 N N . VAL B 1 99 ? 5.943 -1.652 123.119 1.00 34.88 689 VAL B N 1
ATOM 3612 C CA . VAL B 1 99 ? 6.612 -2.632 122.277 1.00 37.38 689 VAL B CA 1
ATOM 3613 C C . VAL B 1 99 ? 5.942 -4.007 122.446 1.00 34.56 689 VAL B C 1
ATOM 3614 O O . VAL B 1 99 ? 5.891 -4.560 123.531 1.00 36.19 689 VAL B O 1
ATOM 3627 N N . CYS B 1 100 ? 5.371 -4.515 121.374 1.00 38.92 690 CYS B N 1
ATOM 3628 C CA . CYS B 1 100 ? 4.738 -5.839 121.400 1.00 40.68 690 CYS B CA 1
ATOM 3629 C C . CYS B 1 100 ? 5.397 -6.753 120.381 1.00 38.54 690 CYS B C 1
ATOM 3630 O O . CYS B 1 100 ? 6.008 -6.287 119.404 1.00 30.72 690 CYS B O 1
ATOM 3637 N N . ILE B 1 101 ? 5.287 -8.057 120.633 1.00 36.42 691 ILE B N 1
ATOM 3638 C CA . ILE B 1 101 ? 5.963 -9.061 119.831 1.00 35.80 691 ILE B CA 1
ATOM 3639 C C . ILE B 1 101 ? 4.955 -10.018 119.178 1.00 34.29 691 ILE B C 1
ATOM 3640 O O . ILE B 1 101 ? 4.073 -10.579 119.829 1.00 33.74 691 ILE B O 1
ATOM 3656 N N . ALA B 1 102 ? 5.110 -10.204 117.877 1.00 35.36 692 ALA B N 1
ATOM 3657 C CA . ALA B 1 102 ? 4.253 -11.087 117.089 1.00 38.30 692 ALA B CA 1
ATOM 3658 C C . ALA B 1 102 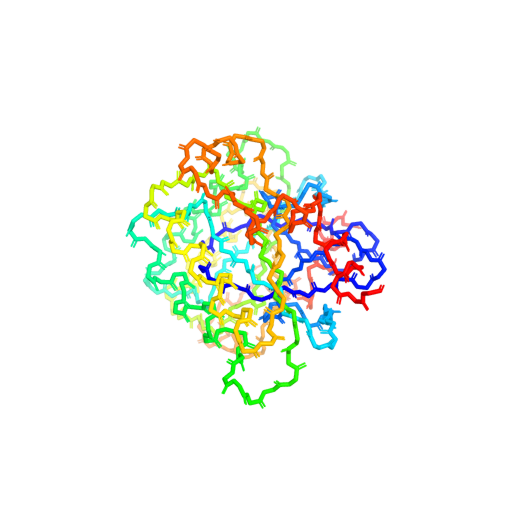? 4.975 -12.389 116.662 1.00 37.39 692 ALA B C 1
ATOM 3659 O O . ALA B 1 102 ? 6.111 -12.380 116.152 1.00 30.63 692 ALA B O 1
ATOM 3666 N N . SER B 1 103 ? 4.274 -13.497 116.845 1.00 39.08 693 SER B N 1
ATOM 3667 C CA . SER B 1 103 ? 4.695 -14.767 116.284 1.00 34.45 693 SER B CA 1
ATOM 3668 C C . SER B 1 103 ? 6.054 -15.244 116.828 1.00 33.93 693 SER B C 1
ATOM 3669 O O . SER B 1 103 ? 6.910 -15.731 116.095 1.00 36.28 693 SER B O 1
ATOM 3677 N N . CYS B 1 104 ? 6.231 -15.119 118.131 1.00 32.71 694 CYS B N 1
ATOM 3678 C CA . CYS B 1 104 ? 7.376 -15.692 118.791 1.00 35.34 694 CYS B CA 1
ATOM 3679 C C . CYS B 1 104 ? 7.133 -17.202 119.052 1.00 35.80 694 CYS B C 1
ATOM 3680 O O . CYS B 1 104 ? 6.280 -17.551 119.848 1.00 33.69 694 CYS B O 1
ATOM 3688 N N . SER B 1 105 ? 7.881 -18.059 118.359 1.00 37.96 695 SER B N 1
ATOM 3689 C CA . SER B 1 105 ? 7.757 -19.530 118.433 1.00 35.54 695 SER B CA 1
ATOM 3690 C C . SER B 1 105 ? 7.950 -20.068 119.818 1.00 35.96 695 SER B C 1
ATOM 3691 O O . SER B 1 105 ? 8.613 -19.445 120.653 1.00 37.52 695 SER B O 1
ATOM 3699 N N . GLY B 1 106 ? 7.403 -21.262 120.054 1.00 44.69 696 GLY B N 1
ATOM 3700 C CA . GLY B 1 106 ? 7.523 -21.886 121.356 1.00 34.50 696 GLY B CA 1
ATOM 3701 C C . GLY B 1 106 ? 8.979 -22.046 121.804 1.00 32.53 696 GLY B C 1
ATOM 3702 O O . GLY B 1 106 ? 9.351 -21.719 122.943 1.00 34.31 696 GLY B O 1
ATOM 3706 N N . PRO B 1 107 ? 9.818 -22.578 120.920 1.00 32.65 697 PRO B N 1
ATOM 3707 C CA . PRO B 1 107 ? 11.233 -22.724 121.296 1.00 38.27 697 PRO B CA 1
ATOM 3708 C C . PRO B 1 107 ? 11.937 -21.382 121.678 1.00 37.79 697 PRO B C 1
ATOM 3709 O O . PRO B 1 107 ? 12.595 -21.329 122.724 1.00 39.77 697 PRO B O 1
ATOM 3720 N N . VAL B 1 108 ? 11.760 -20.325 120.895 1.00 36.73 698 VAL B N 1
ATOM 3721 C CA . VAL B 1 108 ? 12.337 -19.033 121.246 1.00 38.83 698 VAL B CA 1
ATOM 3722 C C . VAL B 1 108 ? 11.778 -18.564 122.572 1.00 37.58 698 VAL B C 1
ATOM 3723 O O . VAL B 1 108 ? 12.516 -18.070 123.425 1.00 38.15 698 VAL B O 1
ATOM 3736 N N . MET B 1 109 ? 10.472 -18.719 122.755 1.00 38.98 699 MET B N 1
ATOM 3737 C CA . MET B 1 109 ? 9.866 -18.399 124.062 1.00 40.37 699 MET B CA 1
ATOM 3738 C C . MET B 1 109 ? 10.539 -19.156 125.173 1.00 37.89 699 MET B C 1
ATOM 3739 O O . MET B 1 109 ? 10.809 -18.608 126.243 1.00 36.39 699 MET B O 1
ATOM 3753 N N . ASN B 1 110 ? 10.808 -20.430 124.915 1.00 37.12 700 ASN B N 1
ATOM 3754 C CA . ASN B 1 110 ? 11.458 -21.263 125.909 1.00 37.59 700 ASN B CA 1
ATOM 3755 C C . ASN B 1 110 ? 12.874 -20.757 126.228 1.00 40.86 700 ASN B C 1
ATOM 3756 O O . ASN B 1 110 ? 13.227 -20.582 127.406 1.00 40.18 700 ASN B O 1
ATOM 3767 N N . GLU B 1 111 ? 13.650 -20.470 125.174 1.00 36.89 701 GLU B N 1
ATOM 3768 C CA . GLU B 1 111 ? 14.996 -19.937 125.312 1.00 39.17 701 GLU B CA 1
ATOM 3769 C C . GLU B 1 111 ? 14.937 -18.622 126.122 1.00 41.72 701 GLU B C 1
ATOM 3770 O O . GLU B 1 111 ? 15.729 -18.390 127.026 1.00 40.68 701 GLU B O 1
ATOM 3782 N N . LEU B 1 112 ? 13.950 -17.780 125.828 1.00 44.62 702 LEU B N 1
ATOM 3783 C CA . LEU B 1 112 ? 13.811 -16.516 126.539 1.00 41.52 702 LEU B CA 1
ATOM 3784 C C . LEU B 1 112 ? 13.500 -16.716 128.003 1.00 40.31 702 LEU B C 1
ATOM 3785 O O . LEU B 1 112 ? 14.055 -16.022 128.869 1.00 39.71 702 LEU B O 1
ATOM 3801 N N . THR B 1 113 ? 12.617 -17.660 128.296 1.00 40.59 703 THR B N 1
ATOM 3802 C CA . THR B 1 113 ? 12.223 -17.897 129.689 1.00 44.07 703 THR B CA 1
ATOM 3803 C C . THR B 1 113 ? 13.399 -18.413 130.500 1.00 49.00 703 THR B C 1
ATOM 3804 O O . THR B 1 113 ? 13.544 -18.068 131.686 1.00 46.69 703 THR B O 1
ATOM 3815 N N . ARG B 1 114 ? 14.233 -19.239 129.859 1.00 47.57 704 ARG B N 1
ATOM 3816 C CA . ARG B 1 114 ? 15.430 -19.780 130.508 1.00 45.91 704 ARG B CA 1
ATOM 3817 C C . ARG B 1 114 ? 16.419 -18.681 130.820 1.00 45.93 704 ARG B C 1
ATOM 3818 O O . ARG B 1 114 ? 17.207 -18.817 131.741 1.00 43.59 704 ARG B O 1
ATOM 3839 N N . LEU B 1 115 ? 16.388 -17.607 130.032 1.00 50.04 705 LEU B N 1
ATOM 3840 C CA . LEU B 1 115 ? 17.263 -16.451 130.246 1.00 46.32 705 LEU B CA 1
ATOM 3841 C C . LEU B 1 115 ? 16.626 -15.446 131.187 1.00 42.00 705 LEU B C 1
ATOM 3842 O O . LEU B 1 115 ? 17.154 -14.370 131.398 1.00 46.97 705 LEU B O 1
ATOM 3858 N N . ASN B 1 116 ? 15.491 -15.811 131.768 1.00 52.13 706 ASN B N 1
ATOM 3859 C CA . ASN B 1 116 ? 14.748 -14.911 132.659 1.00 59.81 706 ASN B CA 1
ATOM 3860 C C . ASN B 1 116 ? 14.462 -13.560 132.012 1.00 51.78 706 ASN B C 1
ATOM 3861 O O . ASN B 1 116 ? 14.603 -12.530 132.634 1.00 55.21 706 ASN B O 1
ATOM 3872 N N . PHE B 1 117 ? 14.049 -13.613 130.749 1.00 53.51 707 PHE B N 1
ATOM 3873 C CA . PHE B 1 117 ? 13.680 -12.447 129.971 1.00 47.78 707 PHE B CA 1
ATOM 3874 C C . PHE B 1 117 ? 12.435 -11.808 130.564 1.00 50.70 707 PHE B C 1
ATOM 3875 O O . PHE B 1 117 ? 12.310 -10.588 130.592 1.00 48.52 707 PHE B O 1
ATOM 3892 N N . PHE B 1 118 ? 11.537 -12.635 131.086 1.00 48.01 708 PHE B N 1
ATOM 3893 C CA . PHE B 1 118 ? 10.254 -12.147 131.569 1.00 52.02 708 PHE B CA 1
ATOM 3894 C C . PHE B 1 118 ? 10.284 -11.829 133.054 1.00 59.72 708 PHE B C 1
ATOM 3895 O O . PHE B 1 118 ? 10.753 -12.629 133.875 1.00 54.16 708 PHE B O 1
ATOM 3912 N N . ASP B 1 119 ? 9.738 -10.664 133.390 1.00 55.19 709 ASP B N 1
ATOM 3913 C CA . ASP B 1 119 ? 9.735 -10.203 134.751 1.00 57.19 709 ASP B CA 1
ATOM 3914 C C . ASP B 1 119 ? 8.572 -9.280 134.995 1.00 59.21 709 ASP B C 1
ATOM 3915 O O . ASP B 1 119 ? 7.724 -9.103 134.156 1.00 55.24 709 ASP B O 1
ATOM 3924 N N . ASN B 1 120 ? 8.526 -8.685 136.180 1.00 72.56 710 ASN B N 1
ATOM 3925 C CA . ASN B 1 120 ? 7.399 -7.826 136.569 1.00 76.55 710 ASN B CA 1
ATOM 3926 C C . ASN B 1 120 ? 6.982 -6.816 135.478 1.00 66.67 710 ASN B C 1
ATOM 3927 O O . ASN B 1 120 ? 5.807 -6.486 135.349 1.00 59.31 710 ASN B O 1
ATOM 3938 N N . THR B 1 121 ? 7.945 -6.398 134.656 1.00 57.78 711 THR B N 1
ATOM 3939 C CA . THR B 1 121 ? 7.722 -5.403 133.606 1.00 64.15 711 THR B CA 1
ATOM 3940 C C . THR B 1 121 ? 7.483 -5.974 132.209 1.00 61.94 711 THR B C 1
ATOM 3941 O O . THR B 1 121 ? 6.514 -5.625 131.527 1.00 65.50 711 THR B O 1
ATOM 3952 N N . VAL B 1 122 ? 8.414 -6.808 131.764 1.00 55.36 712 VAL B N 1
ATOM 3953 C CA . VAL B 1 122 ? 8.312 -7.456 130.479 1.00 49.24 712 VAL B CA 1
ATOM 3954 C C . VAL B 1 122 ? 7.554 -8.773 130.658 1.00 51.23 712 VAL B C 1
ATOM 3955 O O . VAL B 1 122 ? 8.100 -9.739 131.182 1.00 58.38 712 VAL B O 1
ATOM 3968 N N . THR B 1 123 ? 6.289 -8.797 130.248 1.00 46.12 713 THR B N 1
ATOM 3969 C CA . THR B 1 123 ? 5.426 -9.930 130.490 1.00 45.23 713 THR B CA 1
ATOM 3970 C C . THR B 1 123 ? 5.052 -10.603 129.192 1.00 43.78 713 THR B C 1
ATOM 3971 O O . THR B 1 123 ? 5.226 -10.031 128.131 1.00 44.11 713 THR B O 1
ATOM 3982 N N . ARG B 1 124 ? 4.507 -11.805 129.283 1.00 39.42 714 ARG B N 1
ATOM 3983 C CA . ARG B 1 124 ? 4.095 -12.544 128.097 1.00 47.37 714 ARG B CA 1
ATOM 3984 C C . ARG B 1 124 ? 2.829 -11.930 127.464 1.00 41.78 714 ARG B C 1
ATOM 3985 O O . ARG B 1 124 ? 2.423 -12.299 126.348 1.00 38.92 714 ARG B O 1
ATOM 4006 N N . GLU B 1 125 ? 2.242 -10.961 128.150 1.00 40.79 715 GLU B N 1
ATOM 4007 C CA . GLU B 1 125 ? 1.110 -10.224 127.581 1.00 45.73 715 GLU B CA 1
ATOM 4008 C C . GLU B 1 125 ? 1.528 -9.297 126.418 1.00 40.71 715 GLU B C 1
ATOM 4009 O O . GLU B 1 125 ? 0.685 -8.784 125.679 1.00 41.65 715 GLU B O 1
ATOM 4021 N N . LEU B 1 126 ? 2.834 -9.142 126.219 1.00 40.56 716 LEU B N 1
ATOM 4022 C CA . LEU B 1 126 ? 3.359 -8.390 125.073 1.00 42.68 716 LEU B CA 1
ATOM 4023 C C . LEU B 1 126 ? 3.479 -9.268 123.823 1.00 41.55 716 LEU B C 1
ATOM 4024 O O . LEU B 1 126 ? 3.861 -8.757 122.745 1.00 35.31 716 LEU B O 1
ATOM 4040 N N . LEU B 1 127 ? 3.176 -10.573 123.964 1.00 38.16 717 LEU B N 1
ATOM 4041 C CA . LEU B 1 127 ? 3.362 -11.532 122.873 1.00 39.13 717 LEU B CA 1
ATOM 4042 C C . LEU B 1 127 ? 2.045 -11.925 122.208 1.00 38.36 717 LEU B C 1
ATOM 4043 O O . LEU B 1 127 ? 1.069 -12.197 122.886 1.00 39.79 717 LEU B O 1
ATOM 4059 N N . PHE B 1 128 ? 2.028 -11.968 120.874 1.00 32.96 718 PHE B N 1
ATOM 4060 C CA . PHE B 1 128 ? 0.788 -12.203 120.129 1.00 38.97 718 PHE B CA 1
ATOM 4061 C C . PHE B 1 128 ? 1.034 -13.223 119.019 1.00 42.70 718 PHE B C 1
ATOM 4062 O O . PHE B 1 128 ? 2.166 -13.406 118.555 1.00 38.95 718 PHE B O 1
ATOM 4079 N N . HIS B 1 129 ? -0.026 -13.898 118.607 1.00 42.46 719 HIS B N 1
ATOM 4080 C CA . HIS B 1 129 ? 0.126 -14.996 117.657 1.00 48.43 719 HIS B CA 1
ATOM 4081 C C . HIS B 1 129 ? 0.455 -14.523 116.255 1.00 42.89 719 HIS B C 1
ATOM 4082 O O . HIS B 1 129 ? 1.044 -15.258 115.472 1.00 43.72 719 HIS B O 1
ATOM 4096 N N . SER B 1 130 ? 0.064 -13.303 115.929 1.00 36.06 720 SER B N 1
ATOM 4097 C CA . SER B 1 130 ? 0.244 -12.792 114.575 1.00 41.87 720 SER B CA 1
ATOM 4098 C C . SER B 1 130 ? 0.432 -11.292 114.571 1.00 33.27 720 SER B C 1
ATOM 4099 O O . SER B 1 130 ? 0.124 -10.598 115.560 1.00 36.06 720 SER B O 1
ATOM 4107 N N . ILE B 1 131 ? 0.877 -10.762 113.445 1.00 34.75 721 ILE B N 1
ATOM 4108 C CA . ILE B 1 131 ? 1.012 -9.325 113.386 1.00 38.37 721 ILE B CA 1
ATOM 4109 C C . ILE B 1 131 ? -0.350 -8.685 113.603 1.00 38.30 721 ILE B C 1
ATOM 4110 O O . ILE B 1 131 ? -0.478 -7.692 114.351 1.00 35.57 721 ILE B O 1
ATOM 4126 N N . HIS B 1 132 ? -1.364 -9.323 113.027 1.00 39.74 722 HIS B N 1
ATOM 4127 C CA . HIS B 1 132 ? -2.728 -8.840 113.089 1.00 42.40 722 HIS B CA 1
ATOM 4128 C C . HIS B 1 132 ? -3.185 -8.667 114.504 1.00 42.91 722 HIS B C 1
ATOM 4129 O O . HIS B 1 132 ? -3.651 -7.589 114.859 1.00 45.09 722 HIS B O 1
ATOM 4143 N N . ASP B 1 133 ? -3.047 -9.712 115.310 1.00 39.81 723 ASP B N 1
ATOM 4144 C CA . ASP B 1 133 ? -3.428 -9.636 116.708 1.00 39.28 723 ASP B CA 1
ATOM 4145 C C . ASP B 1 133 ? -2.681 -8.525 117.421 1.00 42.28 723 ASP B C 1
ATOM 4146 O O . ASP B 1 133 ? -3.253 -7.820 118.247 1.00 40.72 723 ASP B O 1
ATOM 4155 N N . ALA B 1 134 ? -1.408 -8.341 117.064 1.00 40.16 724 ALA B N 1
ATOM 4156 C CA . ALA B 1 134 ? -0.605 -7.324 117.731 1.00 41.53 724 ALA B CA 1
ATOM 4157 C C . ALA B 1 134 ? -1.168 -5.947 117.443 1.00 39.43 724 ALA B C 1
ATOM 4158 O O . ALA B 1 134 ? -1.370 -5.179 118.370 1.00 39.78 724 ALA B O 1
ATOM 4165 N N . V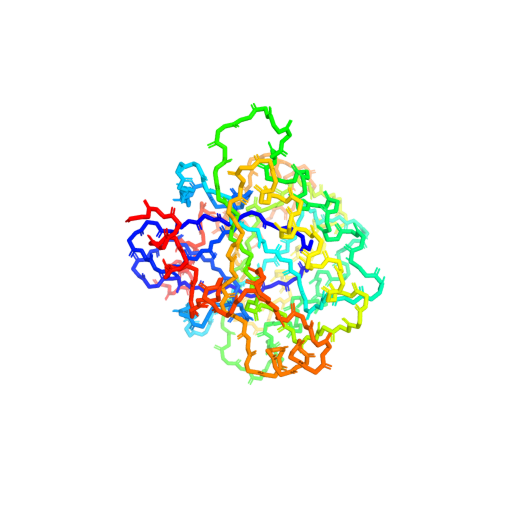AL B 1 135 ? -1.462 -5.675 116.167 1.00 38.29 725 VAL B N 1
ATOM 4166 C CA . VAL B 1 135 ? -2.015 -4.394 115.741 1.00 41.24 725 VAL B CA 1
ATOM 4167 C C . VAL B 1 135 ? -3.280 -4.044 116.512 1.00 49.13 725 VAL B C 1
ATOM 4168 O O . VAL B 1 135 ? -3.421 -2.918 117.015 1.00 44.02 725 VAL B O 1
ATOM 4181 N N . LEU B 1 136 ? -4.202 -5.003 116.590 1.00 43.77 726 LEU B N 1
ATOM 4182 C CA . LEU B 1 136 ? -5.453 -4.800 117.324 1.00 48.74 726 LEU B CA 1
ATOM 4183 C C . LEU B 1 136 ? -5.173 -4.350 118.760 1.00 48.10 726 LEU B C 1
ATOM 4184 O O . LEU B 1 136 ? -5.771 -3.403 119.262 1.00 44.96 726 LEU B O 1
ATOM 4200 N N . ALA B 1 137 ? -4.238 -5.051 119.401 1.00 43.42 727 ALA B N 1
ATOM 4201 C CA . ALA B 1 137 ? -3.841 -4.764 120.771 1.00 44.67 727 ALA B CA 1
ATOM 4202 C C . ALA B 1 137 ? -3.253 -3.380 120.885 1.00 42.32 727 ALA B C 1
ATOM 4203 O O . ALA B 1 137 ? -3.580 -2.672 121.815 1.00 52.53 727 ALA B O 1
ATOM 4210 N N . CYS B 1 138 ? -2.335 -3.037 119.985 1.00 39.68 728 CYS B N 1
ATOM 4211 C CA . CYS B 1 138 ? -1.659 -1.735 120.030 1.00 44.71 728 CYS B CA 1
ATOM 4212 C C . CYS B 1 138 ? -2.648 -0.604 119.770 1.00 48.18 728 CYS B C 1
ATOM 4213 O O . CYS B 1 138 ? -2.505 0.475 120.306 1.00 46.29 728 CYS B O 1
ATOM 4220 N N . GLN B 1 139 ? -3.687 -0.899 118.994 1.00 48.99 729 GLN B N 1
ATOM 4221 C CA . GLN B 1 139 ? -4.702 0.079 118.667 1.00 48.87 729 GLN B CA 1
ATOM 4222 C C . GLN B 1 139 ? -5.703 0.363 119.800 1.00 55.56 729 GLN B C 1
ATOM 4223 O O . GLN B 1 139 ? -6.296 1.439 119.828 1.00 54.78 729 GLN B O 1
ATOM 4237 N N . GLY B 1 140 ? -5.871 -0.586 120.725 1.00 60.76 730 GLY B N 1
ATOM 4238 C CA . GLY B 1 140 ? -6.737 -0.412 121.880 1.00 60.34 730 GLY B CA 1
ATOM 4239 C C . GLY B 1 140 ? -8.220 -0.686 121.639 1.00 75.23 730 GLY B C 1
ATOM 4240 O O . GLY B 1 140 ? -8.641 -1.225 120.611 1.00 68.18 730 GLY B O 1
#

CATH classification: 3.30.750.24

Sequence (276 aa):
QYRILGQIPDTDIYCDVEEYEEVKEYPGIKIFQANTSLYFANSESYTSALKKKTGVDGSTNVHSLILDFAPVNFVDSVGAKTLKSVIKEYNEVGVCVCIASCSGPVMNELTRLNFFDNTVTRELLFHSIHDAVLACQGQYRILGQIPDTDIYCDVEEYEEVKEYPGIKIFQANTSLYFANSESYTSALKKKTGVDGSTNVHSLILDFAPVNFVDSVGAKTLKSVIKEYNEVGVCVCIASCSGPVMNELTRLNFFDNTVTRELLFHSIHDAVLACQG

Foldseek 3Di:
DKAWWFDQPPDQDIDGVVVDVRGHHDALETEMEDAQEQEDVCLVVVLVCVCPNRVCPCPGNRQEYEYECLRYPDYALVSLVSVLCSQVVCVVSRHHYAYEQNDPVNVVNNVVSVSDDPVRHCVSYDDGPVVNVVVSVD/DKAWWFAQPPDQDIDGVVPDVRGHHDPLETEMEDAAEQEPVCVVVVLVSVCPVRVPPVPGRRQEYEYECQRYPYYALNSLVSVLCSQVVCVVVRHHYAYEQNDPVNVVNNVVSVSDDPPRHCVSYYHGPVRNVVVSVD

Nearest PDB structures (foldseek):
  5ezb-assembly2_B  TM=1.007E+00  e=1.100E-29  Gallus gallus
  7v75-assembly1_A-2  TM=9.522E-01  e=5.901E-17  Homo sapiens
  7v73-assembly1_A  TM=9.443E-01  e=1.062E-16  Homo sapiens
  3llo-assembly1_A  TM=8.863E-01  e=4.766E-16  Rattus norvegicus
  5euz-assembly1_A  TM=9.028E-01  e=1.543E-15  Rattus norvegicus

Radius of gyration: 22.0 Å; Cα contacts (8 Å, |Δi|>4): 517; chains: 2; bounding box: 38×46×71 Å

Secondary structure (DSSP, 8-state):
--EEEEEPTTSS-EEETTT-TT-BPPTTEEEEE--SEESTTTHHHHHHHHHHHHT-SS-S---EEEEE-TT--EE-HHHHHHHHHHHHHHHHTT-EEEEE---HHHHHHHHHTT---SSS-GGGEESSHHHHHHHHH-/--EEEEEPTTSS-EEETTT-TT-B-BTTEEEEE--SEESTTTHHHHHHHHHHHHT-SSSS---EEEEE-TT--EE-HHHHHHHHHHHHHHHHTT-EEEEE---HHHHHHHHHTT---SSS-GGGEESSHHHHHHHHH-

Organism: Gallus gallus (NCBI:txid9031)

GO terms:
  GO:0160044 sulfate:chloride antiporter activity (F, IDA)
  GO:0160046 oxalate:chloride antiporter activity (F, IDA)
  GO:0005886 plasma membrane (C, EXP)